Protein AF-A0A6I6CU71-F1 (afdb_monomer_lite)

Structure (mmCIF, N/CA/C/O backbone):
data_AF-A0A6I6CU71-F1
#
_entry.id   AF-A0A6I6CU71-F1
#
loop_
_atom_site.group_PDB
_atom_site.id
_atom_site.type_symbol
_atom_site.label_atom_id
_atom_site.label_alt_id
_atom_site.label_comp_id
_atom_site.label_asym_id
_atom_site.label_entity_id
_atom_site.label_seq_id
_atom_site.pdbx_PDB_ins_code
_atom_site.Cartn_x
_atom_site.Cartn_y
_atom_site.Cartn_z
_atom_site.occupancy
_atom_site.B_iso_or_equiv
_atom_site.auth_seq_id
_atom_site.auth_comp_id
_atom_site.auth_asym_id
_atom_site.auth_atom_id
_atom_site.pdbx_PDB_model_num
ATOM 1 N N . MET A 1 1 ? -62.322 7.419 -28.111 1.00 34.12 1 MET A N 1
ATOM 2 C CA . MET A 1 1 ? -63.151 6.270 -27.688 1.00 34.12 1 MET A CA 1
ATOM 3 C C . MET A 1 1 ? -62.322 4.997 -27.827 1.00 34.12 1 MET A C 1
ATOM 5 O O . MET A 1 1 ? -61.791 4.760 -28.897 1.00 34.12 1 MET A O 1
ATOM 9 N N . ALA A 1 2 ? -62.158 4.311 -26.694 1.00 33.38 2 ALA A N 1
ATOM 10 C CA . ALA A 1 2 ? -61.618 2.983 -26.359 1.00 33.38 2 ALA A CA 1
ATOM 11 C C . ALA A 1 2 ? -60.918 2.042 -27.387 1.00 33.38 2 ALA A C 1
ATOM 13 O O . ALA A 1 2 ? -61.539 1.591 -28.339 1.00 33.38 2 ALA A O 1
ATOM 14 N N . ILE A 1 3 ? -59.658 1.689 -27.047 1.00 35.84 3 ILE A N 1
ATOM 15 C CA . ILE A 1 3 ? -59.054 0.354 -26.743 1.00 35.84 3 ILE A CA 1
ATOM 16 C C . ILE A 1 3 ? -59.285 -0.827 -27.722 1.00 35.84 3 ILE A C 1
ATOM 18 O O . ILE A 1 3 ? -60.422 -1.188 -27.989 1.00 35.84 3 ILE A O 1
ATOM 22 N N . ILE A 1 4 ? -58.199 -1.512 -28.140 1.00 35.25 4 ILE A N 1
ATOM 23 C CA . ILE A 1 4 ? -57.829 -2.911 -27.773 1.00 35.25 4 ILE A CA 1
ATOM 24 C C . ILE A 1 4 ? -56.436 -3.274 -28.341 1.00 35.25 4 ILE A C 1
ATOM 26 O O . ILE A 1 4 ? -56.093 -2.970 -29.478 1.00 35.25 4 ILE A O 1
ATOM 30 N N . ALA A 1 5 ? -55.641 -3.915 -27.482 1.00 34.09 5 ALA A N 1
ATOM 31 C CA . ALA A 1 5 ? -54.267 -4.368 -27.656 1.00 34.09 5 ALA A CA 1
ATOM 32 C C . ALA A 1 5 ? -54.146 -5.764 -28.305 1.00 34.09 5 ALA A C 1
ATOM 34 O O . ALA A 1 5 ? -55.088 -6.552 -28.274 1.00 34.09 5 ALA A O 1
ATOM 35 N N . GLY A 1 6 ? -52.929 -6.105 -28.749 1.00 27.06 6 GLY A N 1
ATOM 36 C CA . GLY A 1 6 ? -52.433 -7.487 -28.758 1.00 27.06 6 GLY A CA 1
ATOM 37 C C . GLY A 1 6 ? -51.959 -8.024 -30.109 1.00 27.06 6 GLY A C 1
ATOM 38 O O . GLY A 1 6 ? -52.772 -8.358 -30.964 1.00 27.06 6 GLY A O 1
ATOM 39 N N . ARG A 1 7 ? -50.640 -8.221 -30.250 1.00 33.38 7 ARG A N 1
ATOM 40 C CA . ARG A 1 7 ? -50.060 -9.347 -31.007 1.00 33.38 7 ARG A CA 1
ATOM 41 C C . ARG A 1 7 ? -48.591 -9.566 -30.630 1.00 33.38 7 ARG A C 1
ATOM 43 O O . ARG A 1 7 ? -47.668 -9.091 -31.278 1.00 33.38 7 ARG A O 1
ATOM 50 N N . LEU A 1 8 ? -48.423 -10.283 -29.519 1.00 28.50 8 LEU A N 1
ATOM 51 C CA . LEU A 1 8 ? -47.295 -11.176 -29.275 1.00 28.50 8 LEU A CA 1
ATOM 52 C C . LEU A 1 8 ? -47.477 -12.425 -30.150 1.00 28.50 8 LEU A C 1
ATOM 54 O O . LEU A 1 8 ? -48.568 -12.996 -30.163 1.00 28.50 8 LEU A O 1
ATOM 58 N N . GLY A 1 9 ? -46.391 -12.882 -30.770 1.00 28.09 9 GLY A N 1
ATOM 59 C CA . GLY A 1 9 ? -46.265 -14.226 -31.330 1.00 28.09 9 GLY A CA 1
ATOM 60 C C . GLY A 1 9 ? -46.171 -14.238 -32.847 1.00 28.09 9 GLY A C 1
ATOM 61 O O . GLY A 1 9 ? -47.198 -14.114 -33.491 1.00 28.09 9 GLY A O 1
ATOM 62 N N . ASP A 1 10 ? -44.947 -14.390 -33.371 1.00 32.09 10 ASP A N 1
ATOM 63 C CA . ASP A 1 10 ? -44.659 -15.058 -34.658 1.00 32.09 10 ASP A CA 1
ATOM 64 C C . ASP A 1 10 ? -43.143 -15.214 -34.922 1.00 32.09 10 ASP A C 1
ATOM 66 O O . ASP A 1 10 ? -42.650 -14.904 -35.996 1.00 32.09 10 ASP A O 1
ATOM 70 N N . TRP A 1 11 ? -42.369 -15.723 -33.952 1.00 28.56 11 TRP A N 1
ATOM 71 C CA . TRP A 1 11 ? -40.976 -16.156 -34.216 1.00 28.56 11 TRP A CA 1
ATOM 72 C C . TRP A 1 11 ? -40.597 -17.497 -33.557 1.00 28.56 11 TRP A C 1
ATOM 74 O O . TRP A 1 11 ? -39.429 -17.834 -33.413 1.00 28.56 11 TRP A O 1
ATOM 84 N N . LEU A 1 12 ? -41.600 -18.296 -33.166 1.00 29.31 12 LEU A N 1
ATOM 85 C CA . LEU A 1 12 ? -41.434 -19.500 -32.336 1.00 29.31 12 LEU A CA 1
ATOM 86 C C . LEU A 1 12 ? -41.867 -20.811 -33.026 1.00 29.31 12 LEU A C 1
ATOM 88 O O . LEU A 1 12 ? -42.347 -21.720 -32.351 1.00 29.31 12 LEU A O 1
ATOM 92 N N . ARG A 1 13 ? -41.747 -20.941 -34.358 1.00 33.53 13 ARG A N 1
ATOM 93 C CA . ARG A 1 13 ? -42.129 -22.184 -35.071 1.00 33.53 13 ARG A CA 1
ATOM 94 C C . ARG A 1 13 ? -41.328 -22.483 -36.338 1.00 33.53 13 ARG A C 1
ATOM 96 O O . ARG A 1 13 ? -41.915 -22.728 -37.384 1.00 33.53 13 ARG A O 1
ATOM 103 N N . GLU A 1 14 ? -40.009 -22.571 -36.244 1.00 32.34 14 GLU A N 1
ATOM 104 C CA . GLU A 1 14 ? -39.258 -23.246 -37.306 1.00 32.34 14 GLU A CA 1
ATOM 105 C C . GLU A 1 14 ? -37.952 -23.833 -36.775 1.00 32.34 14 GLU A C 1
ATOM 107 O O . GLU A 1 14 ? -36.907 -23.211 -36.867 1.00 32.34 14 GLU A O 1
ATOM 112 N N . TRP A 1 15 ? -38.046 -25.009 -36.141 1.00 26.53 15 TRP A N 1
ATOM 113 C CA . TRP A 1 15 ? -37.083 -26.120 -36.254 1.00 26.53 15 TRP A CA 1
ATOM 114 C C . TRP A 1 15 ? -37.388 -27.205 -35.209 1.00 26.53 15 TRP A C 1
ATOM 116 O O . TRP A 1 15 ? -36.757 -27.308 -34.160 1.00 26.53 15 TRP A O 1
ATOM 126 N N . ILE A 1 16 ? -38.380 -28.053 -35.498 1.00 30.12 16 ILE A N 1
ATOM 127 C CA . ILE A 1 16 ? -38.505 -29.367 -34.855 1.00 30.12 16 ILE A CA 1
ATOM 128 C C . ILE A 1 16 ? -38.739 -30.417 -35.941 1.00 30.12 16 ILE A C 1
ATOM 130 O O . ILE A 1 16 ? -39.788 -30.433 -36.580 1.00 30.12 16 ILE A O 1
ATOM 134 N N . GLY A 1 17 ? -37.798 -31.360 -36.042 1.00 26.95 17 GLY A N 1
ATOM 135 C CA . GLY A 1 17 ? -38.135 -32.774 -36.197 1.00 26.95 17 GLY A CA 1
ATOM 136 C C . GLY A 1 17 ? -37.470 -33.516 -37.355 1.00 26.95 17 GLY A C 1
ATOM 137 O O . GLY A 1 17 ? -37.955 -33.451 -38.479 1.00 26.95 17 GLY A O 1
ATOM 138 N N . ARG A 1 18 ? -36.482 -34.370 -37.037 1.00 27.52 18 ARG A N 1
ATOM 139 C CA . ARG A 1 18 ? -36.583 -35.852 -37.102 1.00 27.52 18 ARG A CA 1
ATOM 140 C C . ARG A 1 18 ? -35.301 -36.543 -36.556 1.00 27.52 18 ARG A C 1
ATOM 142 O O . ARG A 1 18 ? -34.295 -35.862 -36.399 1.00 27.52 18 ARG A O 1
ATOM 149 N N . PRO A 1 19 ? -35.361 -37.832 -36.140 1.00 36.56 19 PRO A N 1
ATOM 150 C CA . PRO A 1 19 ? -34.824 -38.269 -34.842 1.00 36.56 19 PRO A CA 1
ATOM 151 C C . PRO A 1 19 ? -33.929 -39.543 -34.856 1.00 36.56 19 PRO A C 1
ATOM 153 O O . PRO A 1 19 ? -33.761 -40.193 -35.879 1.00 36.56 19 PRO A O 1
ATOM 156 N N . VAL A 1 20 ? -33.520 -39.948 -33.637 1.00 28.03 20 VAL A N 1
ATOM 157 C CA . VAL A 1 20 ? -33.181 -41.310 -33.132 1.00 28.03 20 VAL A CA 1
ATOM 158 C C . VAL A 1 20 ? -31.720 -41.793 -33.201 1.00 28.03 20 VAL A C 1
ATOM 160 O O . VAL A 1 20 ? -31.253 -42.223 -34.244 1.00 28.03 20 VAL A O 1
ATOM 163 N N . ALA A 1 21 ? -31.076 -41.895 -32.024 1.00 26.97 21 ALA A N 1
ATOM 164 C CA . ALA A 1 21 ? -30.635 -43.160 -31.386 1.00 26.97 21 ALA A CA 1
ATOM 165 C C . ALA A 1 21 ? -29.854 -42.859 -30.083 1.00 26.97 21 ALA A C 1
ATOM 167 O O . ALA A 1 21 ? -28.706 -42.442 -30.105 1.00 26.97 21 ALA A O 1
ATOM 168 N N . ARG A 1 22 ? -30.527 -42.874 -28.922 1.00 28.67 22 ARG A N 1
ATOM 169 C CA . ARG A 1 22 ? -30.320 -43.842 -27.819 1.00 28.67 22 ARG A CA 1
ATOM 170 C C . ARG A 1 22 ? -28.860 -44.254 -27.576 1.00 28.67 22 ARG A C 1
ATOM 172 O O . ARG A 1 22 ? -28.379 -45.114 -28.296 1.00 28.67 22 ARG A O 1
ATOM 179 N N . HIS A 1 23 ? -28.272 -43.790 -26.469 1.00 28.94 23 HIS A N 1
ATOM 180 C CA . HIS A 1 23 ? -27.621 -44.638 -25.458 1.00 28.94 23 HIS A CA 1
ATOM 181 C C . HIS A 1 23 ? -27.894 -44.041 -24.065 1.00 28.94 23 HIS A C 1
ATOM 183 O O . HIS A 1 23 ? -27.529 -42.913 -23.750 1.00 28.94 23 HIS A O 1
ATOM 189 N N . ALA A 1 24 ? -28.626 -44.817 -23.273 1.00 27.00 24 ALA A N 1
ATOM 190 C CA . ALA A 1 24 ? -28.810 -44.702 -21.830 1.00 27.00 24 ALA A CA 1
ATOM 191 C C . ALA A 1 24 ? -27.563 -45.331 -21.142 1.00 27.00 24 ALA A C 1
ATOM 193 O O . ALA A 1 24 ? -26.820 -46.035 -21.811 1.00 27.00 24 ALA A O 1
ATOM 194 N N . THR A 1 25 ? -27.216 -45.228 -19.859 1.00 28.69 25 THR A N 1
ATOM 195 C CA . THR A 1 25 ? -27.798 -44.682 -18.627 1.00 28.69 25 THR A CA 1
ATOM 196 C C . THR A 1 25 ? -26.668 -44.709 -17.576 1.00 28.69 25 THR A C 1
ATOM 198 O O . THR A 1 25 ? -25.847 -45.615 -17.633 1.00 28.69 25 THR A O 1
ATOM 201 N N . ARG A 1 26 ? -26.751 -43.836 -16.556 1.00 28.66 26 ARG A N 1
ATOM 202 C CA . ARG A 1 26 ? -26.312 -44.027 -15.146 1.00 28.66 26 ARG A CA 1
ATOM 203 C C . ARG A 1 26 ? -24.854 -44.419 -14.858 1.00 28.66 26 ARG A C 1
ATOM 205 O O . ARG A 1 26 ? -24.511 -45.563 -15.091 1.00 28.66 26 ARG A O 1
ATOM 212 N N . VAL A 1 27 ? -24.166 -43.600 -14.045 1.00 30.77 27 VAL A N 1
ATOM 213 C CA . VAL A 1 27 ? -23.713 -43.985 -12.683 1.00 30.77 27 VAL A CA 1
ATOM 214 C C . VAL A 1 27 ? -23.665 -42.746 -11.757 1.00 30.77 27 VAL A C 1
ATOM 216 O O . VAL A 1 27 ? -23.126 -41.715 -12.131 1.00 30.77 27 VAL A O 1
ATOM 219 N N . ALA A 1 28 ? -24.303 -42.899 -10.585 1.00 30.36 28 ALA A N 1
ATOM 220 C CA . ALA A 1 28 ? -24.162 -42.255 -9.260 1.00 30.36 28 ALA A CA 1
ATOM 221 C C . ALA A 1 28 ? -23.588 -40.821 -9.143 1.00 30.36 28 ALA A C 1
ATOM 223 O O . ALA A 1 28 ? -22.449 -40.559 -9.494 1.00 30.36 28 ALA A O 1
ATOM 224 N N . ARG A 1 29 ? -24.325 -39.829 -8.616 1.00 29.73 29 ARG A N 1
ATOM 225 C CA . ARG A 1 29 ? -24.617 -39.610 -7.176 1.00 29.73 29 ARG A CA 1
ATOM 226 C C . ARG A 1 29 ? -23.418 -39.870 -6.251 1.00 29.73 29 ARG A C 1
ATOM 228 O O . ARG A 1 29 ? -23.313 -40.944 -5.674 1.00 29.73 29 ARG A O 1
ATOM 235 N N . LEU A 1 30 ? -22.640 -38.823 -5.995 1.00 30.52 30 LEU A N 1
ATOM 236 C CA . LEU A 1 30 ? -22.069 -38.572 -4.674 1.00 30.52 30 LEU A CA 1
ATOM 237 C C . LEU A 1 30 ? -22.503 -37.172 -4.245 1.00 30.52 30 LEU A C 1
ATOM 239 O O . LEU A 1 30 ? -21.938 -36.159 -4.642 1.00 30.52 30 LEU A O 1
ATOM 243 N N . ALA A 1 31 ? -23.576 -37.148 -3.458 1.00 33.78 31 ALA A N 1
ATOM 244 C CA . ALA A 1 31 ? -23.865 -36.055 -2.555 1.00 33.78 31 ALA A CA 1
ATOM 245 C C . ALA A 1 31 ? -22.815 -36.127 -1.439 1.00 33.78 31 ALA A C 1
ATOM 247 O O . ALA A 1 31 ? -22.987 -36.860 -0.469 1.00 33.78 31 ALA A O 1
ATOM 248 N N . ALA A 1 32 ? -21.701 -35.423 -1.610 1.00 33.50 32 ALA A N 1
ATOM 249 C CA . ALA A 1 32 ? -20.885 -35.023 -0.478 1.00 33.50 32 ALA A CA 1
ATOM 250 C C . ALA A 1 32 ? -21.481 -33.705 0.010 1.00 33.50 32 ALA A C 1
ATOM 252 O O . ALA A 1 32 ? -21.363 -32.674 -0.652 1.00 33.50 32 ALA A O 1
ATOM 253 N N . GLY A 1 33 ? -22.218 -33.782 1.119 1.00 33.19 33 GLY A N 1
ATOM 254 C CA . GLY A 1 33 ? -22.698 -32.613 1.832 1.00 33.19 33 GLY A CA 1
ATOM 255 C C . GLY A 1 33 ? -21.505 -31.739 2.182 1.00 33.19 33 GLY A C 1
ATOM 256 O O . GLY A 1 33 ? -20.701 -32.093 3.042 1.00 33.19 33 GLY A O 1
ATOM 257 N N . GLY A 1 34 ? -21.386 -30.614 1.483 1.00 29.56 34 GLY A N 1
ATOM 258 C CA . GLY A 1 34 ? -20.577 -29.502 1.932 1.00 29.56 34 GLY A CA 1
ATOM 259 C C . GLY A 1 34 ? -21.247 -28.959 3.178 1.00 29.56 34 GLY A C 1
ATOM 260 O O . GLY A 1 34 ? -22.187 -28.172 3.092 1.00 29.56 34 GLY A O 1
ATOM 261 N N . THR A 1 35 ? -20.810 -29.444 4.335 1.00 36.47 35 THR A N 1
ATOM 262 C CA . THR A 1 35 ? -21.031 -28.779 5.608 1.00 36.47 35 THR A CA 1
ATOM 263 C C . THR A 1 35 ? -20.518 -27.355 5.432 1.00 36.47 35 THR A C 1
ATOM 265 O O . THR A 1 35 ? -19.311 -27.120 5.428 1.00 36.47 35 THR A O 1
ATOM 268 N N . LEU A 1 36 ? -21.441 -26.412 5.233 1.00 35.75 36 LEU A N 1
ATOM 269 C CA . LEU A 1 36 ? -21.235 -25.004 5.533 1.00 35.75 36 LEU A CA 1
ATOM 270 C C . LEU A 1 36 ? -20.896 -24.950 7.024 1.00 35.75 36 LEU A C 1
ATOM 272 O O . LEU A 1 36 ? -21.763 -24.806 7.882 1.00 35.75 36 LEU A O 1
ATOM 276 N N . LEU A 1 37 ? -19.615 -25.134 7.333 1.00 34.78 37 LEU A N 1
ATOM 277 C CA . LEU A 1 37 ? -19.013 -24.586 8.530 1.00 34.78 37 LEU A CA 1
ATOM 278 C C . LEU A 1 37 ? -19.114 -23.075 8.351 1.00 34.78 37 LEU A C 1
ATOM 280 O O . LEU A 1 37 ? -18.215 -22.421 7.831 1.00 34.78 37 LEU A O 1
ATOM 284 N N . LEU A 1 38 ? -20.273 -22.543 8.743 1.00 37.78 38 LEU A N 1
ATOM 285 C CA . LEU A 1 38 ? -20.360 -21.224 9.332 1.00 37.78 38 LEU A CA 1
ATOM 286 C C . LEU A 1 38 ? -19.217 -21.167 10.339 1.00 37.78 38 LEU A C 1
ATOM 288 O O . LEU A 1 38 ? -19.307 -21.727 11.432 1.00 37.78 38 LEU A O 1
ATOM 292 N N . ALA A 1 39 ? -18.129 -20.512 9.951 1.00 37.44 39 ALA A N 1
ATOM 293 C CA . ALA A 1 39 ? -17.235 -19.875 10.889 1.00 37.44 39 ALA A CA 1
ATOM 294 C C . ALA A 1 39 ? -18.050 -18.764 11.563 1.00 37.44 39 ALA A C 1
ATOM 296 O O . ALA A 1 39 ? -17.864 -17.578 11.315 1.00 37.44 39 ALA A O 1
ATOM 297 N N . ALA A 1 40 ? -19.009 -19.167 12.399 1.00 36.59 40 ALA A N 1
ATOM 298 C CA . ALA A 1 40 ? -19.384 -18.391 13.549 1.00 36.59 40 ALA A CA 1
ATOM 299 C C . ALA A 1 40 ? -18.100 -18.343 14.373 1.00 36.59 40 ALA A C 1
ATOM 301 O O . ALA A 1 40 ? -17.794 -19.258 15.139 1.00 36.59 40 ALA A O 1
ATOM 302 N N . GLY A 1 41 ? -17.288 -17.313 14.117 1.00 34.16 41 GLY A N 1
ATOM 303 C CA . GLY A 1 41 ? -16.332 -16.861 15.104 1.00 34.16 41 GLY A CA 1
ATOM 304 C C . GLY A 1 41 ? -17.111 -16.805 16.405 1.00 34.16 41 GLY A C 1
ATOM 305 O O . GLY A 1 41 ? -18.173 -16.185 16.458 1.00 34.16 41 GLY A O 1
ATOM 306 N N . LEU A 1 42 ? -16.662 -17.571 17.394 1.00 34.41 42 LEU A N 1
ATOM 307 C CA . LEU A 1 42 ? -17.176 -17.476 18.745 1.00 34.41 42 LEU A CA 1
ATOM 308 C C . LEU A 1 42 ? -16.992 -16.015 19.146 1.00 34.41 42 LEU A C 1
ATOM 310 O O . LEU A 1 42 ? -15.893 -15.589 19.496 1.00 34.41 42 LEU A O 1
ATOM 314 N N . VAL A 1 43 ? -18.063 -15.238 19.000 1.00 41.12 43 VAL A N 1
ATOM 315 C CA . VAL A 1 43 ? -18.207 -13.941 19.631 1.00 41.12 43 VAL A CA 1
ATOM 316 C C . VAL A 1 43 ? -18.137 -14.285 21.106 1.00 41.12 43 VAL A C 1
ATOM 318 O O . VAL A 1 43 ? -19.082 -14.837 21.669 1.00 41.12 43 VAL A O 1
ATOM 321 N N . ASN A 1 44 ? -16.971 -14.079 21.716 1.00 42.03 44 ASN A N 1
ATOM 322 C CA . ASN A 1 44 ? -16.907 -13.987 23.161 1.00 42.03 44 ASN A CA 1
ATOM 323 C C . ASN A 1 44 ? -17.861 -12.850 23.502 1.00 42.03 44 ASN A C 1
ATOM 325 O O . ASN A 1 44 ? -17.534 -11.696 23.236 1.00 42.03 44 ASN A O 1
ATOM 329 N N . ALA A 1 45 ? -19.050 -13.184 24.003 1.00 46.53 45 ALA A N 1
ATOM 330 C CA . ALA A 1 45 ? -19.924 -12.205 24.612 1.00 46.53 45 ALA A CA 1
ATOM 331 C C . ALA A 1 45 ? -19.081 -11.510 25.680 1.00 46.53 45 ALA A C 1
ATOM 333 O O . ALA A 1 45 ? -18.641 -12.139 26.647 1.00 46.53 45 ALA A O 1
ATOM 334 N N . THR A 1 46 ? -18.733 -10.252 25.429 1.00 58.88 46 THR A N 1
ATOM 335 C CA . THR A 1 46 ? -18.019 -9.433 26.391 1.00 58.88 46 THR A CA 1
ATOM 336 C C . THR A 1 46 ? -18.957 -9.305 27.585 1.00 58.88 46 THR A C 1
ATOM 338 O O . THR A 1 46 ? -20.004 -8.673 27.476 1.00 58.88 46 THR A O 1
ATOM 341 N N . ASN A 1 47 ? -18.647 -9.975 28.698 1.00 77.94 47 ASN A N 1
ATOM 342 C CA . ASN A 1 47 ? -19.385 -9.774 29.941 1.00 77.94 47 ASN A CA 1
ATOM 343 C C . ASN A 1 47 ? -19.011 -8.383 30.451 1.00 77.94 47 ASN A C 1
ATOM 345 O O . ASN A 1 47 ? -17.987 -8.238 31.111 1.00 77.94 47 ASN A O 1
ATOM 349 N N . LEU A 1 48 ? -19.791 -7.383 30.047 1.00 87.38 48 LEU A N 1
ATOM 350 C CA . LEU A 1 48 ? -19.641 -6.007 30.493 1.00 87.38 48 LEU A CA 1
ATOM 351 C C . LEU A 1 48 ? -20.324 -5.831 31.850 1.00 87.38 48 LEU A C 1
ATOM 353 O O . LEU A 1 48 ? -21.392 -6.399 32.082 1.00 87.38 48 LEU A O 1
ATOM 357 N N . GLU A 1 49 ? -19.738 -5.019 32.725 1.00 91.81 49 GLU A N 1
ATOM 358 C CA . GLU A 1 49 ? -20.328 -4.651 34.017 1.00 91.81 49 GLU A CA 1
ATOM 359 C C . GLU A 1 49 ? -20.604 -3.144 34.105 1.00 91.81 49 GLU A C 1
ATOM 361 O O . GLU A 1 49 ? -19.880 -2.328 33.538 1.00 91.81 49 GLU A O 1
ATOM 366 N N . VAL A 1 50 ? -21.642 -2.746 34.849 1.00 94.19 50 VAL A N 1
ATOM 367 C CA . VAL A 1 50 ? -21.903 -1.323 35.128 1.00 94.19 50 VAL A CA 1
ATOM 368 C C . VAL A 1 50 ? -20.721 -0.720 35.891 1.00 94.19 50 VAL A C 1
ATOM 370 O O . VAL A 1 50 ? -20.248 -1.278 36.878 1.00 94.19 50 VAL A O 1
ATOM 373 N N . GLY A 1 51 ? -20.244 0.435 35.430 1.00 93.06 51 GLY A N 1
ATOM 374 C CA . GLY A 1 51 ? -19.035 1.093 35.919 1.00 93.06 51 GLY A CA 1
ATOM 375 C C . GLY A 1 51 ? -17.735 0.580 35.292 1.00 93.06 51 GLY A C 1
ATOM 376 O O . GLY A 1 51 ? -16.674 1.137 35.579 1.00 93.06 51 GLY A O 1
ATOM 377 N N . GLU A 1 52 ? -17.776 -0.439 34.427 1.00 94.00 52 GLU A N 1
ATOM 378 C CA . GLU A 1 52 ? -16.587 -0.920 33.727 1.00 94.00 52 GLU A CA 1
ATOM 379 C C . GLU A 1 52 ? -16.074 0.127 32.732 1.00 94.00 52 GLU A C 1
ATOM 381 O O . GLU A 1 52 ? -16.840 0.721 31.971 1.00 94.00 52 GLU A O 1
ATOM 386 N N . LYS A 1 53 ? -14.749 0.328 32.714 1.00 94.62 53 LYS A N 1
ATOM 387 C CA . LYS A 1 53 ? -14.080 1.122 31.681 1.00 94.62 53 LYS A CA 1
ATOM 388 C C . LYS A 1 53 ? -14.027 0.327 30.378 1.00 94.62 53 LYS A C 1
ATOM 390 O O . LYS A 1 53 ? -13.436 -0.755 30.325 1.00 94.62 53 LYS A O 1
ATOM 395 N N . VAL A 1 54 ? -14.551 0.911 29.311 1.00 95.06 54 VAL A N 1
ATOM 396 C CA . VAL A 1 54 ? -14.665 0.265 28.003 1.00 95.06 54 VAL A CA 1
ATOM 397 C C . VAL A 1 54 ? -13.959 1.048 26.905 1.00 95.06 54 VAL A C 1
ATOM 399 O O . VAL A 1 54 ? -13.590 2.211 27.069 1.00 95.06 54 VAL A O 1
ATOM 402 N N . PHE A 1 55 ? -13.747 0.372 25.781 1.00 93.44 55 PHE A N 1
ATOM 403 C CA . PHE A 1 55 ? -13.157 0.917 24.570 1.00 93.44 55 PHE A CA 1
ATOM 404 C C . PHE A 1 55 ? -14.134 0.729 23.413 1.00 93.44 55 PHE A C 1
ATOM 406 O O . PHE A 1 55 ? -14.568 -0.390 23.132 1.00 93.44 55 PHE A O 1
ATOM 413 N N . VAL A 1 56 ? -14.449 1.824 22.732 1.00 92.12 56 VAL A N 1
ATOM 414 C CA . VAL A 1 56 ? -15.294 1.839 21.540 1.00 92.12 56 VAL A CA 1
ATOM 415 C C . VAL A 1 56 ? -14.376 1.998 20.324 1.00 92.12 56 VAL A C 1
ATOM 417 O O . VAL A 1 56 ? -13.845 3.091 20.100 1.00 92.12 56 VAL A O 1
ATOM 420 N N . PRO A 1 57 ? -14.126 0.924 19.555 1.00 89.94 57 PRO A N 1
ATOM 421 C CA . PRO A 1 57 ? -13.280 0.993 18.374 1.00 89.94 57 PRO A CA 1
ATOM 422 C C . PRO A 1 57 ? -13.960 1.806 17.269 1.00 89.94 57 PRO A C 1
ATOM 424 O O . PRO A 1 57 ? -15.098 1.535 16.900 1.00 89.94 57 PRO A O 1
ATOM 427 N N . MET A 1 58 ? -13.237 2.761 16.684 1.00 88.50 58 MET A N 1
ATOM 428 C CA . MET A 1 58 ? -13.657 3.482 15.476 1.00 88.50 58 MET A CA 1
ATOM 429 C C . MET A 1 58 ? -12.709 3.131 14.321 1.00 88.50 58 MET A C 1
ATOM 431 O O . MET A 1 58 ? -12.130 4.013 13.677 1.00 88.50 58 MET A O 1
ATOM 435 N N . PHE A 1 59 ? -12.503 1.826 14.128 1.00 87.62 59 PHE A N 1
ATOM 436 C CA . PHE A 1 59 ? -11.531 1.264 13.193 1.00 87.62 59 PHE A CA 1
ATOM 437 C C . PHE A 1 59 ? -11.994 1.337 11.737 1.00 87.62 59 PHE A C 1
ATOM 439 O O . PHE A 1 59 ? -13.178 1.199 11.447 1.00 87.62 59 PHE A O 1
ATOM 446 N N . GLU A 1 60 ? -11.034 1.484 10.829 1.00 85.62 60 GLU A N 1
ATOM 447 C CA . GLU A 1 60 ? -11.242 1.561 9.381 1.00 85.62 60 GLU A CA 1
ATOM 448 C C . GLU A 1 60 ? -10.522 0.433 8.633 1.00 85.62 60 GLU A C 1
ATOM 450 O O . GLU A 1 60 ? -9.645 -0.242 9.182 1.00 85.62 60 GLU A O 1
ATOM 455 N N . PRO A 1 61 ? -10.821 0.226 7.341 1.00 85.00 61 PRO A N 1
ATOM 456 C CA . PRO A 1 61 ? -10.000 -0.632 6.492 1.00 85.00 61 PRO A CA 1
ATOM 457 C C . PRO A 1 61 ? -8.525 -0.192 6.431 1.00 85.00 61 PRO A C 1
ATOM 459 O O . PRO A 1 61 ? -7.642 -1.052 6.395 1.00 85.00 61 PRO A O 1
ATOM 462 N N . ASN A 1 62 ? -8.245 1.122 6.454 1.00 86.88 62 ASN A N 1
ATOM 463 C CA . ASN A 1 62 ? -6.891 1.658 6.616 1.00 86.88 62 ASN A CA 1
ATOM 464 C C . ASN A 1 62 ? -6.636 2.046 8.086 1.00 86.88 62 ASN A C 1
ATOM 466 O O . ASN A 1 62 ? -7.232 3.016 8.554 1.00 86.88 62 ASN A O 1
ATOM 470 N N . PRO A 1 63 ? -5.712 1.375 8.798 1.00 88.31 63 PRO A N 1
ATOM 471 C CA . PRO A 1 63 ? -5.430 1.671 10.197 1.00 88.31 63 PRO A CA 1
ATOM 472 C C . PRO A 1 63 ? -4.839 3.068 10.455 1.00 88.31 63 PRO A C 1
ATOM 474 O O . PRO A 1 63 ? -4.876 3.518 11.591 1.00 88.31 63 PRO A O 1
ATOM 477 N N . GLU A 1 64 ? -4.340 3.799 9.446 1.00 84.56 64 GLU A N 1
ATOM 478 C CA . GLU A 1 64 ? -3.983 5.225 9.624 1.00 84.56 64 GLU A CA 1
ATOM 479 C C . GLU A 1 64 ? -5.199 6.091 10.016 1.00 84.56 64 GLU A C 1
ATOM 481 O O . GLU A 1 64 ? -5.051 7.145 10.639 1.00 84.56 64 GLU A O 1
ATOM 486 N N . LEU A 1 65 ? -6.400 5.660 9.627 1.00 85.50 65 LEU A N 1
ATOM 487 C CA . LEU A 1 65 ? -7.655 6.380 9.836 1.00 85.50 65 LEU A CA 1
ATOM 488 C C . LEU A 1 65 ? -8.420 5.874 11.068 1.00 85.50 65 LEU A C 1
ATOM 490 O O . LEU A 1 65 ? -9.567 6.276 11.304 1.00 85.50 65 LEU A O 1
ATOM 494 N N . ASP A 1 66 ? -7.809 4.981 11.848 1.00 87.06 66 ASP A N 1
ATOM 495 C CA . ASP A 1 66 ? -8.400 4.482 13.079 1.00 87.06 66 ASP A CA 1
ATOM 496 C C . ASP A 1 66 ? -8.563 5.614 14.087 1.00 87.06 66 ASP A C 1
ATOM 498 O O . ASP A 1 66 ? -7.678 6.442 14.285 1.00 87.06 66 ASP A O 1
ATOM 502 N N . GLY A 1 67 ? -9.713 5.625 14.746 1.00 88.19 67 GLY A N 1
ATOM 503 C CA . GLY A 1 67 ? -9.919 6.376 15.973 1.00 88.19 67 GLY A CA 1
ATOM 504 C C . GLY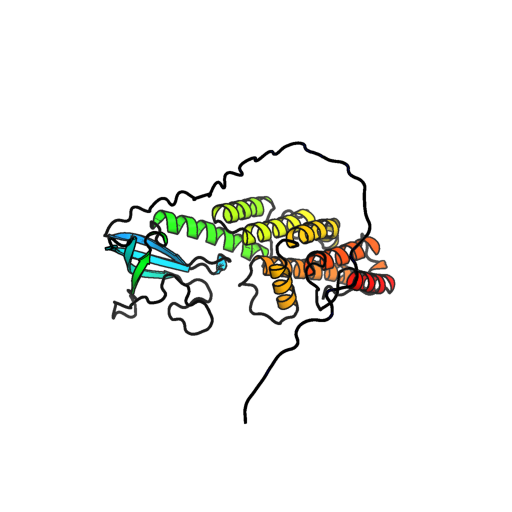 A 1 67 ? -10.421 5.454 17.069 1.00 88.19 67 GLY A C 1
ATOM 505 O O . GLY A 1 67 ? -10.643 4.252 16.859 1.00 88.19 67 GLY A O 1
ATOM 506 N N . TYR A 1 68 ? -10.669 6.032 18.232 1.00 89.62 68 TYR A N 1
ATOM 507 C CA . TYR A 1 68 ? -11.313 5.328 19.323 1.00 89.62 68 TYR A CA 1
ATOM 508 C C . TYR A 1 68 ? -12.009 6.284 20.281 1.00 89.62 68 TYR A C 1
ATOM 510 O O . TYR A 1 68 ? -11.733 7.481 20.316 1.00 89.62 68 TYR A O 1
ATOM 518 N N . ALA A 1 69 ? -12.885 5.724 21.106 1.00 90.19 69 ALA A N 1
ATOM 519 C CA . ALA A 1 69 ? -13.401 6.405 22.276 1.00 90.19 69 ALA A CA 1
ATOM 520 C C . ALA A 1 69 ? -13.303 5.528 23.515 1.00 90.19 69 ALA A C 1
ATOM 522 O O . ALA A 1 69 ? -13.281 4.295 23.446 1.00 90.19 69 ALA A O 1
ATOM 523 N N . VAL A 1 70 ? -13.232 6.187 24.661 1.00 91.75 70 VAL A N 1
ATOM 524 C CA . VAL A 1 70 ? -13.139 5.559 25.969 1.00 91.75 70 VAL A CA 1
ATOM 525 C C . VAL A 1 70 ? -14.220 6.148 26.857 1.00 91.75 70 VAL A C 1
ATOM 527 O O . VAL A 1 70 ? -14.513 7.343 26.825 1.00 91.75 70 VAL A O 1
ATOM 530 N N . GLY A 1 71 ? -14.829 5.276 27.645 1.00 91.75 71 GLY A N 1
ATOM 531 C CA . GLY A 1 71 ? -15.894 5.656 28.551 1.00 91.75 71 GLY A CA 1
ATOM 532 C C . GLY A 1 71 ? -16.152 4.588 29.594 1.00 91.75 71 GLY A C 1
ATOM 533 O O . GLY A 1 71 ? -15.381 3.635 29.741 1.00 91.75 71 GLY A O 1
ATOM 534 N N . PHE A 1 72 ? -17.258 4.755 30.303 1.00 94.94 72 PHE A N 1
ATOM 535 C CA . PHE A 1 72 ? -17.722 3.833 31.327 1.00 94.94 72 PHE A CA 1
ATOM 536 C C . PHE A 1 72 ? -19.131 3.349 31.007 1.00 94.94 72 PHE A C 1
ATOM 538 O O . PHE A 1 72 ? -19.955 4.121 30.514 1.00 94.94 72 PHE A O 1
ATOM 545 N N . VAL A 1 73 ? -19.404 2.080 31.307 1.00 94.88 73 VAL A N 1
ATOM 546 C CA . VAL A 1 73 ? -20.757 1.522 31.234 1.00 94.88 73 VAL A CA 1
ATOM 547 C C . VAL A 1 73 ? -21.627 2.190 32.289 1.00 94.88 73 VAL A C 1
ATOM 549 O O . VAL A 1 73 ? -21.330 2.116 33.480 1.00 94.88 73 VAL A O 1
ATOM 552 N N . GLU A 1 74 ? -22.708 2.822 31.859 1.00 93.75 74 GLU A N 1
ATOM 553 C CA . GLU A 1 74 ? -23.698 3.423 32.749 1.00 93.75 74 GLU A CA 1
ATOM 554 C C . GLU A 1 74 ? -24.871 2.472 32.989 1.00 93.75 74 GLU A C 1
ATOM 556 O O . GLU A 1 74 ? -25.284 2.266 34.128 1.00 93.75 74 GLU A O 1
ATOM 561 N N . GLU A 1 75 ? -25.361 1.838 31.924 1.00 93.62 75 GLU A N 1
ATOM 562 C CA . GLU A 1 75 ? -26.522 0.952 31.976 1.00 93.62 75 GLU A CA 1
ATOM 563 C C . GLU A 1 75 ? -26.392 -0.182 30.955 1.00 93.62 75 GLU A C 1
ATOM 565 O O . GLU A 1 75 ? -25.970 0.036 29.818 1.00 93.62 75 GLU A O 1
ATOM 570 N N . LEU A 1 76 ? -26.778 -1.394 31.361 1.00 91.81 76 LEU A N 1
ATOM 571 C CA . LEU A 1 76 ? -26.918 -2.562 30.492 1.00 91.81 76 LEU A CA 1
ATOM 572 C C . LEU A 1 76 ? -28.406 -2.814 30.259 1.00 91.81 76 LEU A C 1
ATOM 574 O O . LEU A 1 76 ? -29.168 -2.902 31.220 1.00 91.81 76 LEU A O 1
ATOM 578 N N . HIS A 1 77 ? -28.808 -2.953 28.999 1.00 91.31 77 HIS A N 1
ATOM 579 C CA . HIS A 1 77 ? -30.207 -3.136 28.619 1.00 91.31 77 HIS A CA 1
ATOM 580 C C . HIS A 1 77 ? -30.501 -4.595 28.270 1.00 91.31 77 HIS A C 1
ATOM 582 O O . HIS A 1 77 ? -29.681 -5.281 27.656 1.00 91.31 77 HIS A O 1
ATOM 588 N N . ASP A 1 78 ? -31.720 -5.048 28.573 1.00 88.88 78 ASP A N 1
ATOM 589 C CA . ASP A 1 78 ? -32.190 -6.407 28.255 1.00 88.88 78 ASP A CA 1
ATOM 590 C C . ASP A 1 78 ? -32.242 -6.695 26.739 1.00 88.88 78 ASP A C 1
ATOM 592 O O . ASP A 1 78 ? -32.293 -7.852 26.321 1.00 88.88 78 ASP A O 1
ATOM 596 N N . ASP A 1 79 ? -32.219 -5.653 25.900 1.00 89.25 79 ASP A N 1
ATOM 597 C CA . ASP A 1 79 ? -32.204 -5.760 24.436 1.00 89.25 79 ASP A CA 1
ATOM 598 C C . ASP A 1 79 ? -30.798 -5.927 23.829 1.00 89.25 79 ASP A C 1
ATOM 600 O O . ASP A 1 79 ? -30.651 -5.931 22.606 1.00 89.25 79 ASP A O 1
ATOM 604 N N . GLY A 1 80 ? -29.765 -6.096 24.665 1.00 86.62 80 GLY A N 1
ATOM 605 C CA . GLY A 1 80 ? -28.385 -6.332 24.229 1.00 86.62 80 GLY A CA 1
ATOM 606 C C . GLY A 1 80 ? -27.606 -5.061 23.881 1.00 86.62 80 GLY A C 1
ATOM 607 O O . GLY A 1 80 ? -26.517 -5.138 23.305 1.00 86.62 80 GLY A O 1
ATOM 608 N N . THR A 1 81 ? -28.143 -3.891 24.225 1.00 91.25 81 THR A N 1
ATOM 609 C CA . THR A 1 81 ? -27.441 -2.609 24.109 1.00 91.25 81 THR A CA 1
ATOM 610 C C . THR A 1 81 ? -26.875 -2.145 25.453 1.00 91.25 81 THR A C 1
ATOM 612 O O . THR A 1 81 ? -27.257 -2.621 26.521 1.00 91.25 81 THR A O 1
ATOM 615 N N . VAL A 1 82 ? -25.943 -1.199 25.399 1.00 92.25 82 VAL A N 1
ATOM 616 C CA . VAL A 1 82 ? -25.267 -0.599 26.544 1.00 92.25 82 VAL A CA 1
ATOM 617 C C . VAL A 1 82 ? -25.269 0.921 26.401 1.00 92.25 82 VAL A C 1
ATOM 619 O O . VAL A 1 82 ? -24.945 1.447 25.334 1.00 92.25 82 VAL A O 1
ATOM 622 N N . THR A 1 83 ? -25.645 1.630 27.465 1.00 92.56 83 THR A N 1
ATOM 623 C CA . THR A 1 83 ? -25.453 3.083 27.566 1.00 92.56 83 THR A CA 1
ATOM 624 C C . THR A 1 83 ? -24.061 3.349 28.115 1.00 92.56 83 THR A C 1
ATOM 626 O O . THR A 1 83 ? -23.680 2.814 29.159 1.00 92.56 83 THR A O 1
ATOM 629 N N . LEU A 1 84 ? -23.298 4.173 27.405 1.00 90.81 84 LEU A N 1
ATOM 630 C CA . LEU A 1 84 ? -21.948 4.571 27.766 1.00 90.81 84 LEU A CA 1
ATOM 631 C C . LEU A 1 84 ? -21.893 6.063 28.054 1.00 90.81 84 LEU A C 1
ATOM 633 O O . LEU A 1 84 ? -22.407 6.865 27.273 1.00 90.81 84 LEU A O 1
ATOM 637 N N . ARG A 1 85 ? -21.144 6.417 29.097 1.00 91.56 85 ARG A N 1
ATOM 638 C CA . ARG A 1 85 ? -20.657 7.778 29.304 1.00 91.56 85 ARG A CA 1
ATOM 639 C C . ARG A 1 85 ? -19.216 7.876 28.818 1.00 91.56 85 ARG A C 1
ATOM 641 O O . ARG A 1 85 ? -18.311 7.304 29.427 1.00 91.56 85 ARG A O 1
ATOM 648 N N . ILE A 1 86 ? -19.025 8.567 27.704 1.00 88.19 86 ILE A N 1
ATOM 649 C CA . ILE A 1 86 ? -17.755 8.748 27.000 1.00 88.19 86 ILE A CA 1
ATOM 650 C C . ILE A 1 86 ? -17.121 10.051 27.463 1.00 88.19 86 ILE A C 1
ATOM 652 O O . ILE A 1 86 ? -17.785 11.083 27.490 1.00 88.19 86 ILE A O 1
ATOM 656 N N . ASN A 1 87 ? -15.839 10.000 27.803 1.00 85.88 87 ASN A N 1
ATOM 657 C CA . ASN A 1 87 ? -15.087 11.144 28.320 1.00 85.88 87 ASN A CA 1
ATOM 658 C C . ASN A 1 87 ? -13.738 11.361 27.614 1.00 85.88 87 ASN A C 1
ATOM 660 O O . ASN A 1 87 ? -13.041 12.327 27.905 1.00 85.88 87 ASN A O 1
ATOM 664 N N . GLU A 1 88 ? -13.355 10.469 26.702 1.00 85.25 88 GLU A N 1
ATOM 665 C CA . GLU A 1 88 ? -12.176 10.617 25.849 1.00 85.25 88 GLU A CA 1
ATOM 666 C C . GLU A 1 88 ? -12.522 10.113 24.450 1.00 85.25 88 GLU A C 1
ATOM 668 O O . GLU A 1 88 ? -13.077 9.021 24.286 1.00 85.25 88 GLU A O 1
ATOM 673 N N . VAL A 1 89 ? -12.185 10.911 23.439 1.00 84.44 89 VAL A N 1
ATOM 674 C CA . VAL A 1 89 ? -12.337 10.541 22.034 1.00 84.44 89 VAL A CA 1
ATOM 675 C C . VAL A 1 89 ? -11.093 10.965 21.277 1.00 84.44 89 VAL A C 1
ATOM 677 O O . VAL A 1 89 ? -10.767 12.147 21.229 1.00 84.44 89 VAL A O 1
ATOM 680 N N . GLU A 1 90 ? -10.447 9.994 20.646 1.00 82.56 90 GLU A N 1
ATOM 681 C CA . GLU A 1 90 ? -9.361 10.214 19.704 1.00 82.56 90 GLU A CA 1
ATOM 682 C C . GLU A 1 90 ? -9.912 10.002 18.294 1.00 82.56 90 GLU A C 1
ATOM 684 O O . GLU A 1 90 ? -10.228 8.884 17.867 1.00 82.56 90 GLU A O 1
ATOM 689 N N . THR A 1 91 ? -10.078 11.094 17.555 1.00 76.44 91 THR A N 1
ATOM 690 C CA . THR A 1 91 ? -10.529 11.018 16.167 1.00 76.44 91 THR A CA 1
ATOM 691 C C . THR A 1 91 ? -9.365 10.624 15.266 1.00 76.44 91 THR A C 1
ATOM 693 O O . THR A 1 91 ? -8.352 11.321 15.228 1.00 76.44 91 THR A O 1
ATOM 696 N N . GLY A 1 92 ? -9.536 9.554 14.486 1.00 68.75 92 GLY A N 1
ATOM 697 C CA . GLY A 1 92 ? -8.594 9.203 13.422 1.00 68.75 92 GLY A CA 1
ATOM 698 C C . GLY A 1 92 ? -8.398 10.358 12.438 1.00 68.75 92 GLY A C 1
ATOM 699 O O . GLY A 1 92 ? -9.258 11.236 12.311 1.00 68.75 92 GLY A O 1
ATOM 700 N N . LYS A 1 93 ? -7.262 10.389 11.733 1.00 68.12 93 LYS A N 1
ATOM 701 C CA . LYS A 1 93 ? -6.937 11.501 10.823 1.00 68.12 93 LYS A CA 1
ATOM 702 C C . LYS A 1 93 ? -8.073 11.743 9.823 1.00 68.12 93 LYS A C 1
ATOM 704 O O . LYS A 1 93 ? -8.509 10.824 9.141 1.00 68.12 93 LYS A O 1
ATOM 709 N N . GLY A 1 94 ? -8.528 12.993 9.719 1.00 56.91 94 GLY A N 1
ATOM 710 C CA . GLY A 1 94 ? -9.609 13.381 8.804 1.00 56.91 94 GLY A CA 1
ATOM 711 C C . GLY A 1 94 ? -11.026 13.085 9.308 1.00 56.91 94 GLY A C 1
ATOM 712 O O . GLY A 1 94 ? -11.978 13.384 8.594 1.00 56.91 94 GLY A O 1
ATOM 713 N N . LYS A 1 95 ? -11.189 12.555 10.527 1.00 55.78 95 LYS A N 1
ATOM 714 C CA . LYS A 1 95 ? -12.499 12.362 11.157 1.00 55.78 95 LYS A CA 1
ATOM 715 C C . LYS A 1 95 ? -12.823 13.513 12.099 1.00 55.78 95 LYS A C 1
ATOM 717 O O . LYS A 1 95 ? -11.977 13.955 12.869 1.00 55.78 95 LYS A O 1
ATOM 722 N N . THR A 1 96 ? -14.073 13.958 12.074 1.00 53.19 96 THR A N 1
ATOM 723 C CA . THR A 1 96 ? -14.626 14.882 13.067 1.00 53.19 96 THR A CA 1
ATOM 724 C C . THR A 1 96 ? -15.787 14.217 13.794 1.00 53.19 96 THR A C 1
ATOM 726 O O . THR A 1 96 ? -16.548 13.442 13.219 1.00 53.19 96 THR A O 1
ATOM 729 N N . LEU A 1 97 ? -15.916 14.524 15.084 1.00 49.34 97 LEU A N 1
ATOM 730 C CA . LEU A 1 97 ? -17.001 14.042 15.947 1.00 49.34 97 LEU A CA 1
ATOM 731 C C . LEU A 1 97 ? -18.363 14.614 15.503 1.00 49.34 97 LEU A C 1
ATOM 733 O O . LEU A 1 97 ? -19.396 13.958 15.593 1.00 49.34 97 LEU A O 1
ATOM 737 N N . SER A 1 98 ? -18.340 15.831 14.955 1.00 43.53 98 SER A N 1
ATOM 738 C CA . SER A 1 98 ? -19.450 16.524 14.308 1.00 43.53 98 SER A CA 1
ATOM 739 C C . SER A 1 98 ? -19.366 16.325 12.792 1.00 43.53 98 SER A C 1
ATOM 741 O O . SER A 1 98 ? -18.441 16.816 12.149 1.00 43.53 98 SER A O 1
ATOM 743 N N . GLY A 1 99 ? -20.312 15.587 12.208 1.00 42.31 99 GLY A N 1
ATOM 744 C CA . GLY A 1 99 ? -20.353 15.199 10.789 1.00 42.31 99 GLY A CA 1
ATOM 745 C C . GLY A 1 99 ? -20.531 16.335 9.769 1.00 42.31 99 GLY A C 1
ATOM 746 O O . GLY A 1 99 ? -21.408 16.264 8.912 1.00 42.31 99 GLY A O 1
ATOM 747 N N . THR A 1 100 ? -19.705 17.375 9.805 1.00 34.47 100 THR A N 1
ATOM 748 C CA . THR A 1 100 ? -19.698 18.468 8.830 1.00 34.47 100 THR A CA 1
ATOM 749 C C . THR A 1 100 ? -18.361 18.509 8.102 1.00 34.47 100 THR A C 1
ATOM 751 O O . THR A 1 100 ? -17.509 19.330 8.428 1.00 34.47 100 THR A O 1
ATOM 754 N N . CYS A 1 101 ? -18.185 17.568 7.163 1.00 31.48 101 CYS A N 1
ATOM 755 C CA . CYS A 1 101 ? -17.655 17.747 5.797 1.00 31.48 101 CYS A CA 1
ATOM 756 C C . CYS A 1 101 ? -17.080 16.422 5.228 1.00 31.48 101 CYS A C 1
ATOM 758 O O . CYS A 1 101 ? -15.878 16.200 5.274 1.00 31.48 101 CYS A O 1
ATOM 760 N N . HIS A 1 102 ? -17.964 15.623 4.597 1.00 26.03 102 HIS A N 1
ATOM 761 C CA . HIS A 1 102 ? -17.704 14.465 3.699 1.00 26.03 102 HIS A CA 1
ATOM 762 C C . HIS A 1 102 ? -17.308 13.111 4.354 1.00 26.03 102 HIS A C 1
ATOM 764 O O . HIS A 1 102 ? -16.900 13.083 5.506 1.00 26.03 102 HIS A O 1
ATOM 770 N N . PRO A 1 103 ? -17.666 11.964 3.729 1.00 33.09 103 PRO A N 1
ATOM 771 C CA . PRO A 1 103 ? -18.711 11.078 4.242 1.00 33.09 103 PRO A CA 1
ATOM 772 C C . PRO A 1 103 ? -18.186 9.940 5.128 1.00 33.09 103 PRO A C 1
ATOM 774 O O . PRO A 1 103 ? -17.627 8.972 4.635 1.00 33.09 103 PRO A O 1
ATOM 777 N N . SER A 1 104 ? -18.536 9.963 6.411 1.00 38.44 104 SER A N 1
ATOM 778 C CA . SER A 1 104 ? -18.983 8.753 7.111 1.00 38.44 104 SER A CA 1
ATOM 779 C C . SER A 1 104 ? -19.757 9.136 8.373 1.00 38.44 104 SER A C 1
ATOM 781 O O . SER A 1 104 ? -19.227 9.249 9.471 1.00 38.44 104 SER A O 1
ATOM 783 N N . GLY A 1 105 ? -21.082 9.246 8.246 1.00 44.16 105 GLY A N 1
ATOM 784 C CA . GLY A 1 105 ? -21.999 9.177 9.396 1.00 44.16 105 GLY A CA 1
ATOM 785 C C . GLY A 1 105 ? -22.071 7.775 10.029 1.00 44.16 105 GLY A C 1
ATOM 786 O O . GLY A 1 105 ? -23.071 7.450 10.662 1.00 44.16 105 GLY A O 1
ATOM 787 N N . GLY A 1 106 ? -21.056 6.935 9.794 1.00 52.19 106 GLY A N 1
ATOM 788 C CA . GLY A 1 106 ? -21.000 5.512 10.124 1.00 52.19 106 GLY A CA 1
ATOM 789 C C . GLY A 1 106 ? -20.060 5.181 11.279 1.00 52.19 106 GLY A C 1
ATOM 790 O O . GLY A 1 106 ? -19.716 4.017 11.457 1.00 52.19 106 GLY A O 1
ATOM 791 N N . THR A 1 107 ? -19.615 6.176 12.052 1.00 63.41 107 THR A N 1
ATOM 792 C CA . THR A 1 107 ? -18.885 5.884 13.287 1.00 63.41 107 THR A CA 1
ATOM 793 C C . THR A 1 107 ? -19.865 5.389 14.355 1.00 63.41 107 THR A C 1
ATOM 795 O O . THR A 1 107 ? -21.018 5.834 14.376 1.00 63.41 107 THR A O 1
ATOM 798 N N . PRO A 1 108 ? -19.430 4.520 15.286 1.00 60.97 108 PRO A N 1
ATOM 799 C CA . PRO A 1 108 ? -20.269 4.098 16.407 1.00 60.97 108 PRO A CA 1
ATOM 800 C C . PRO A 1 108 ? -20.833 5.277 17.214 1.00 60.97 108 PRO A C 1
ATOM 802 O O . PRO A 1 108 ? -21.910 5.183 17.784 1.00 60.97 108 PRO A O 1
ATOM 805 N N . LEU A 1 109 ? -20.154 6.427 17.219 1.00 65.88 109 LEU A N 1
ATOM 806 C CA . LEU A 1 109 ? -20.584 7.622 17.951 1.00 65.88 109 LEU A CA 1
ATOM 807 C C . LEU A 1 109 ? -21.605 8.491 17.202 1.00 65.88 109 LEU A C 1
ATOM 809 O O . LEU A 1 109 ? -21.947 9.580 17.663 1.00 65.88 109 LEU A O 1
ATOM 813 N N . SER A 1 110 ? -22.104 8.039 16.052 1.00 65.19 110 SER A N 1
ATOM 814 C CA . SER A 1 110 ? -23.180 8.723 15.338 1.00 65.19 110 SER A CA 1
ATOM 815 C C . SER A 1 110 ? -24.431 8.816 16.225 1.00 65.19 110 SER A C 1
ATOM 817 O O . SER A 1 110 ? -24.950 7.803 16.694 1.00 65.19 110 SER A O 1
ATOM 819 N N . GLY A 1 111 ? -24.906 10.039 16.483 1.00 64.94 111 GLY A N 1
ATOM 820 C CA . GLY A 1 111 ? -26.073 10.301 17.339 1.00 64.94 111 GLY A CA 1
ATOM 821 C C . GLY A 1 111 ? -25.781 10.493 18.833 1.00 64.94 111 GLY A C 1
ATOM 822 O O . GLY A 1 111 ? -26.729 10.641 19.602 1.00 64.94 111 GLY A O 1
ATOM 823 N N . ALA A 1 112 ? -24.508 10.537 19.233 1.00 71.75 112 ALA A N 1
ATOM 824 C CA . ALA A 1 112 ? -24.117 10.735 20.623 1.00 71.75 112 ALA A CA 1
ATOM 825 C C . ALA A 1 112 ? -24.533 12.121 21.158 1.00 71.75 112 ALA A C 1
ATOM 827 O O . ALA A 1 112 ? -24.466 13.134 20.454 1.00 71.75 112 ALA A O 1
ATOM 828 N N . AR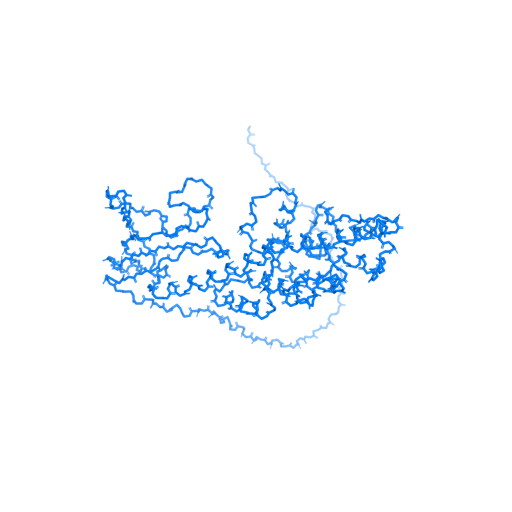G A 1 113 ? -25.000 12.162 22.411 1.00 73.75 113 ARG A N 1
ATOM 829 C CA . ARG A 1 113 ? -25.569 13.352 23.056 1.00 73.75 113 ARG A CA 1
ATOM 830 C C . ARG A 1 113 ? -24.547 13.987 23.987 1.00 73.75 113 ARG A C 1
ATOM 832 O O . ARG A 1 113 ? -24.088 13.339 24.918 1.00 73.75 113 ARG A O 1
ATOM 839 N N . ILE A 1 114 ? -24.222 15.261 23.776 1.00 75.69 114 ILE A N 1
ATOM 840 C CA . ILE A 1 114 ? -23.367 16.009 24.708 1.00 75.69 114 ILE A CA 1
ATOM 841 C C . ILE A 1 114 ? -24.113 16.146 26.041 1.00 75.69 114 ILE A C 1
ATOM 843 O O . ILE A 1 114 ? -25.263 16.592 26.066 1.00 75.69 114 ILE A O 1
ATOM 847 N N . VAL A 1 115 ? -23.469 15.725 27.128 1.00 78.62 115 VAL A N 1
ATOM 848 C CA . VAL A 1 115 ? -24.028 15.759 28.491 1.00 78.62 115 VAL A CA 1
ATOM 849 C C . VAL A 1 115 ? -23.244 16.660 29.444 1.00 78.62 115 VAL A C 1
ATOM 851 O O . VAL A 1 115 ? -23.693 16.875 30.566 1.00 78.62 115 VAL A O 1
ATOM 854 N N . SER A 1 116 ? -22.117 17.216 28.994 1.00 73.69 116 SER A N 1
ATOM 855 C CA . SER A 1 116 ? -21.323 18.196 29.739 1.00 73.69 116 SER A CA 1
ATOM 856 C C . SER A 1 116 ? -21.488 19.603 29.164 1.00 73.69 116 SER A C 1
ATOM 858 O O . SER A 1 116 ? -21.439 19.790 27.948 1.00 73.69 116 SER A O 1
ATOM 860 N N . ASP A 1 117 ? -21.632 20.586 30.054 1.00 66.94 117 ASP A N 1
ATOM 861 C CA . ASP A 1 117 ? -21.573 22.019 29.733 1.00 66.94 117 ASP A CA 1
ATOM 862 C C . ASP A 1 117 ? -20.133 22.576 29.814 1.00 66.94 117 ASP A C 1
ATOM 864 O O . ASP A 1 117 ? -19.910 23.755 29.532 1.00 66.94 117 ASP A O 1
ATOM 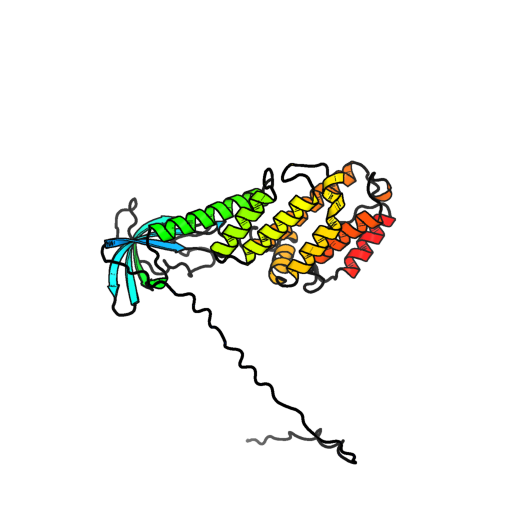868 N N . ASP A 1 118 ? -19.156 21.751 30.218 1.00 69.06 118 ASP A N 1
ATOM 869 C CA . ASP A 1 118 ? -17.743 22.126 30.310 1.00 69.06 118 ASP A CA 1
ATOM 870 C C . ASP A 1 118 ? -17.062 21.992 28.932 1.00 69.06 118 ASP A C 1
ATOM 872 O O . ASP A 1 118 ? -16.923 20.874 28.422 1.00 69.06 118 ASP A O 1
ATOM 876 N N . PRO A 1 119 ? -16.620 23.102 28.310 1.00 60.72 119 PRO A N 1
ATOM 877 C CA . PRO A 1 119 ? -15.966 23.066 27.005 1.00 60.72 119 PRO A CA 1
ATOM 878 C C . PRO A 1 119 ? -14.600 22.361 27.023 1.00 60.72 119 PRO A C 1
ATOM 880 O O . PRO A 1 119 ? -14.148 21.929 25.962 1.00 60.72 119 PRO A O 1
ATOM 883 N N . ASP A 1 120 ? -13.964 22.221 28.191 1.00 61.19 120 ASP A N 1
ATOM 884 C CA . ASP A 1 120 ? -12.653 21.581 28.351 1.00 61.19 120 ASP A CA 1
ATOM 885 C C . ASP A 1 120 ? -12.766 20.094 28.754 1.00 61.19 120 ASP A C 1
ATOM 887 O O . ASP A 1 120 ? -11.770 19.366 28.747 1.00 61.19 120 ASP A O 1
ATOM 891 N N . ALA A 1 121 ? -13.979 19.617 29.065 1.00 63.47 121 ALA A N 1
ATOM 892 C CA . ALA A 1 121 ? -14.276 18.238 29.450 1.00 63.47 121 ALA A CA 1
ATOM 893 C C . ALA A 1 121 ? -15.566 17.753 28.768 1.00 63.47 121 ALA A C 1
ATOM 895 O O . ALA A 1 121 ? -16.630 17.634 29.384 1.00 63.47 121 ALA A O 1
ATOM 896 N N . LEU A 1 122 ? -15.459 17.479 27.463 1.00 66.50 122 LEU A N 1
ATOM 897 C CA . LEU A 1 122 ? -16.563 16.957 26.664 1.00 66.50 122 LEU A CA 1
ATOM 898 C C . LEU A 1 122 ? -16.946 15.549 27.146 1.00 66.50 122 LEU A C 1
ATOM 900 O O . LEU A 1 122 ? -16.266 14.570 26.841 1.00 66.50 122 LEU A O 1
ATOM 904 N N . GLU A 1 123 ? -18.068 15.450 27.855 1.00 76.62 123 GLU A N 1
ATOM 905 C CA . GLU A 1 123 ? -18.725 14.175 28.136 1.00 76.62 123 GLU A CA 1
ATOM 906 C C . GLU A 1 123 ? -19.891 13.968 27.172 1.00 76.62 123 GLU A C 1
ATOM 908 O O . GLU A 1 123 ? -20.708 14.869 26.940 1.00 76.62 123 GLU A O 1
ATOM 913 N N . VAL A 1 124 ? -19.972 12.763 26.616 1.00 81.50 124 VAL A N 1
ATOM 914 C CA . VAL A 1 124 ? -20.999 12.382 25.651 1.00 81.50 124 VAL A CA 1
ATOM 915 C C . VAL A 1 124 ? -21.645 11.072 26.085 1.00 81.50 124 VAL A C 1
ATOM 917 O O . VAL A 1 124 ? -20.962 10.120 26.449 1.00 81.50 124 VAL A O 1
ATOM 920 N N . GLU A 1 125 ? -22.967 11.012 26.038 1.00 85.50 125 GLU A N 1
ATOM 921 C CA . GLU A 1 125 ? -23.743 9.799 26.272 1.00 85.50 125 GLU A CA 1
ATOM 922 C C . GLU A 1 125 ? -24.078 9.140 24.933 1.00 85.50 125 GLU A C 1
ATOM 924 O O . GLU A 1 125 ? -24.518 9.810 23.992 1.00 85.50 125 GLU A O 1
ATOM 929 N N . GLN A 1 126 ? -23.872 7.827 24.839 1.00 86.38 126 GLN A N 1
ATOM 930 C CA . GLN A 1 126 ? -24.196 7.062 23.638 1.00 86.38 126 GLN A CA 1
ATOM 931 C C . GLN A 1 126 ? -24.702 5.666 23.990 1.00 86.38 126 GLN A C 1
ATOM 933 O O . GLN A 1 126 ? -24.127 4.978 24.832 1.00 86.38 126 GLN A O 1
ATOM 938 N N . ARG A 1 127 ? -25.751 5.223 23.293 1.00 89.00 127 ARG A N 1
ATOM 939 C CA . ARG A 1 127 ? -26.281 3.859 23.399 1.00 89.00 127 ARG A CA 1
ATOM 940 C C . ARG A 1 127 ? -25.816 3.023 22.212 1.00 89.00 127 ARG A C 1
ATOM 942 O O . ARG A 1 127 ? -26.117 3.366 21.072 1.00 89.00 127 ARG A O 1
ATOM 949 N N . LEU A 1 128 ? -25.106 1.930 22.479 1.00 87.50 128 LEU A N 1
ATOM 950 C CA . LEU A 1 128 ? -24.509 1.061 21.459 1.00 87.50 128 LEU A CA 1
ATOM 951 C C . LEU A 1 128 ? -24.906 -0.399 21.662 1.00 87.50 128 LEU A C 1
ATOM 953 O O . LEU A 1 128 ? -25.147 -0.810 22.793 1.00 87.50 128 LEU A O 1
ATOM 957 N N . PRO A 1 129 ? -24.921 -1.221 20.606 1.00 90.31 129 PRO A N 1
ATOM 958 C CA . PRO A 1 129 ? -24.884 -2.672 20.758 1.00 90.31 129 PRO A CA 1
ATOM 959 C C . PRO A 1 129 ? -23.655 -3.109 21.574 1.00 90.31 129 PRO A C 1
ATOM 961 O O . PRO A 1 129 ? -22.548 -2.618 21.344 1.00 90.31 129 PRO A O 1
ATOM 964 N N . ALA A 1 130 ? -23.833 -4.023 22.532 1.00 88.56 130 ALA A N 1
ATOM 965 C CA . ALA A 1 130 ? -22.749 -4.447 23.425 1.00 88.56 130 ALA A CA 1
ATOM 966 C C . ALA A 1 130 ? -21.593 -5.157 22.689 1.00 88.56 130 ALA A C 1
ATOM 968 O O . ALA A 1 130 ? -20.457 -5.132 23.154 1.00 88.56 130 ALA A O 1
ATOM 969 N N . ASP A 1 131 ? -21.856 -5.752 21.522 1.00 88.31 131 ASP A N 1
ATOM 970 C CA . ASP A 1 131 ? -20.852 -6.397 20.666 1.00 88.31 131 ASP A CA 1
ATOM 971 C C . ASP A 1 131 ? -19.942 -5.404 19.920 1.00 88.31 131 ASP A C 1
ATOM 973 O O . ASP A 1 131 ? -18.872 -5.784 19.445 1.00 88.31 131 ASP A O 1
ATOM 977 N N . GLN A 1 132 ? -20.319 -4.124 19.867 1.00 88.62 132 GLN A N 1
ATOM 978 C CA . GLN A 1 132 ? -19.480 -3.037 19.353 1.00 88.62 132 GLN A CA 1
ATOM 979 C C . GLN A 1 132 ? -18.563 -2.443 20.426 1.00 88.62 132 GLN A C 1
ATOM 981 O O . GLN A 1 132 ? -17.773 -1.546 20.137 1.00 88.62 132 GLN A O 1
ATOM 986 N N . VAL A 1 133 ? -18.653 -2.930 21.665 1.00 90.75 133 VAL A N 1
ATOM 987 C CA . VAL A 1 133 ? -17.901 -2.423 22.809 1.00 90.75 133 VAL A CA 1
ATOM 988 C C . VAL A 1 133 ? -16.923 -3.492 23.283 1.00 90.75 133 VAL A C 1
ATOM 990 O O . VAL A 1 133 ? -17.268 -4.654 23.497 1.00 90.75 133 VAL A O 1
ATOM 993 N N . LEU A 1 134 ? -15.665 -3.094 23.449 1.00 93.06 134 LEU A N 1
ATOM 994 C CA . LEU A 1 134 ? -14.606 -3.963 23.946 1.00 93.06 134 LEU A CA 1
ATOM 995 C C . LEU A 1 134 ? -14.266 -3.592 25.386 1.00 93.06 134 LEU A C 1
ATOM 997 O O . LEU A 1 134 ? -14.337 -2.424 25.777 1.00 93.06 134 LEU A O 1
ATOM 1001 N N . THR A 1 135 ? -13.787 -4.567 26.162 1.00 94.00 135 THR A N 1
ATOM 1002 C CA . THR A 1 135 ? -13.098 -4.236 27.416 1.00 94.00 135 THR A CA 1
ATOM 1003 C C . THR A 1 135 ? -11.921 -3.319 27.106 1.00 94.00 135 THR A C 1
ATOM 1005 O O . THR A 1 135 ? -11.243 -3.491 26.082 1.00 94.00 135 THR A O 1
ATOM 1008 N N . TYR A 1 136 ? -11.635 -2.366 27.997 1.00 92.31 136 TYR A N 1
ATOM 1009 C CA . TYR A 1 136 ? -10.577 -1.384 27.757 1.00 92.31 136 TYR A CA 1
ATOM 1010 C C . TYR A 1 136 ? -9.245 -2.044 27.380 1.00 92.31 136 TYR A C 1
ATOM 1012 O O . TYR A 1 136 ? -8.631 -1.706 26.372 1.00 92.31 136 TYR A O 1
ATOM 1020 N N . ARG A 1 137 ? -8.840 -3.081 28.126 1.00 91.62 137 ARG A N 1
ATOM 1021 C CA . ARG A 1 137 ? -7.592 -3.813 27.869 1.00 91.62 137 ARG A CA 1
ATOM 1022 C C . ARG A 1 137 ? -7.550 -4.441 26.475 1.00 91.62 137 ARG A C 1
ATOM 1024 O O . ARG A 1 137 ? -6.512 -4.373 25.817 1.00 91.62 137 ARG A O 1
ATOM 1031 N N . ARG A 1 138 ? -8.642 -5.076 26.034 1.00 91.19 138 ARG A N 1
ATOM 1032 C CA . ARG A 1 138 ? -8.692 -5.733 24.722 1.00 91.19 138 ARG A CA 1
ATOM 1033 C C . ARG A 1 138 ? -8.684 -4.706 23.595 1.00 91.19 138 ARG A C 1
ATOM 1035 O O . ARG A 1 138 ? -7.925 -4.881 22.644 1.00 91.19 138 ARG A O 1
ATOM 1042 N N . GLY A 1 139 ? -9.488 -3.651 23.724 1.00 90.38 139 GLY A N 1
ATOM 1043 C CA . GLY A 1 139 ? -9.565 -2.571 22.744 1.00 90.38 139 GLY A CA 1
ATOM 1044 C C . GLY A 1 139 ? -8.235 -1.842 22.574 1.00 90.38 139 GLY A C 1
ATOM 1045 O O . GLY A 1 139 ? -7.733 -1.753 21.456 1.00 90.38 139 GLY A O 1
ATOM 1046 N N . SER A 1 140 ? -7.591 -1.443 23.677 1.00 89.19 140 SER A N 1
ATOM 1047 C CA . SER A 1 140 ? -6.277 -0.790 23.631 1.00 89.19 140 SER A CA 1
ATOM 1048 C C . SER A 1 140 ? -5.201 -1.674 22.999 1.00 89.19 140 SER A C 1
ATOM 1050 O O . SER A 1 140 ? -4.391 -1.179 22.222 1.00 89.19 140 SER A O 1
ATOM 1052 N N . GLN A 1 141 ? -5.181 -2.981 23.290 1.00 90.56 141 GLN A N 1
ATOM 1053 C CA . GLN A 1 141 ? -4.220 -3.888 22.656 1.00 90.56 141 GLN A CA 1
ATOM 1054 C C . GLN A 1 141 ? -4.439 -3.972 21.139 1.00 90.56 141 GLN A C 1
ATOM 1056 O O . GLN A 1 141 ? -3.477 -3.881 20.381 1.00 90.56 141 GLN A O 1
ATOM 1061 N N . LEU A 1 142 ? -5.691 -4.124 20.701 1.00 90.06 142 LEU A N 1
ATOM 1062 C CA . LEU A 1 142 ? -6.020 -4.218 19.280 1.00 90.06 142 LEU A CA 1
ATOM 1063 C C . LEU A 1 142 ? -5.701 -2.911 18.539 1.00 90.06 142 LEU A C 1
ATOM 1065 O O . LEU A 1 142 ? -5.126 -2.953 17.455 1.00 90.06 142 LEU A O 1
ATOM 1069 N N . TYR A 1 143 ? -5.991 -1.757 19.146 1.00 90.56 143 TYR A N 1
ATOM 1070 C CA . TYR A 1 143 ? -5.600 -0.458 18.600 1.00 90.56 143 TYR A CA 1
ATOM 1071 C C . TYR A 1 143 ? -4.080 -0.327 18.471 1.00 90.56 143 TYR A C 1
ATOM 1073 O O . TYR A 1 143 ? -3.591 0.024 17.406 1.00 90.56 143 TYR A O 1
ATOM 1081 N N . LEU A 1 144 ? -3.309 -0.697 19.501 1.00 88.50 144 LEU A N 1
ATOM 1082 C CA . LEU A 1 144 ? -1.844 -0.668 19.428 1.00 88.50 144 LEU A CA 1
ATOM 1083 C C . LEU A 1 144 ? -1.292 -1.593 18.334 1.00 88.50 144 LEU A C 1
ATOM 1085 O O . LEU A 1 144 ? -0.295 -1.262 17.694 1.00 88.50 144 LEU A O 1
ATOM 1089 N N . GLU A 1 145 ? -1.893 -2.762 18.112 1.00 88.25 145 GLU A N 1
ATOM 1090 C CA . GLU A 1 145 ? -1.496 -3.663 17.023 1.00 88.25 145 GLU A CA 1
ATOM 1091 C C . GLU A 1 145 ? -1.739 -3.027 15.646 1.00 88.25 145 GLU A C 1
ATOM 1093 O O . GLU A 1 145 ? -0.856 -3.089 14.783 1.00 88.25 145 GLU A O 1
ATOM 1098 N N . ARG A 1 146 ? -2.891 -2.370 15.470 1.00 92.12 146 ARG A N 1
ATOM 1099 C CA . ARG A 1 146 ? -3.283 -1.668 14.240 1.00 92.12 146 ARG A CA 1
ATOM 1100 C C . ARG A 1 146 ? -2.461 -0.400 14.003 1.00 92.12 146 ARG A C 1
ATOM 1102 O O . ARG A 1 146 ? -1.989 -0.190 12.891 1.00 92.12 146 ARG A O 1
ATOM 1109 N N . GLU A 1 147 ? -2.155 0.362 15.044 1.00 89.25 147 GLU A N 1
ATOM 1110 C CA . GLU A 1 147 ? -1.292 1.544 14.961 1.00 89.25 147 GLU A CA 1
ATOM 1111 C C . GLU A 1 147 ? 0.158 1.162 14.628 1.00 89.25 147 GLU A C 1
ATOM 1113 O O . GLU A 1 147 ? 0.811 1.740 13.765 1.00 89.25 147 GLU A O 1
ATOM 1118 N N . ASN A 1 148 ? 0.682 0.092 15.226 1.00 87.69 148 ASN A N 1
ATOM 1119 C CA . ASN A 1 148 ? 2.007 -0.398 14.847 1.00 87.69 148 ASN A CA 1
ATOM 1120 C C . ASN A 1 148 ? 2.067 -0.911 13.395 1.00 87.69 148 ASN A C 1
ATOM 1122 O O . ASN A 1 148 ? 3.145 -0.929 12.792 1.00 87.69 148 ASN A O 1
ATOM 1126 N N . LEU A 1 149 ? 0.941 -1.375 12.847 1.00 93.25 149 LEU A N 1
ATOM 1127 C CA . LEU A 1 149 ? 0.802 -1.719 11.434 1.00 93.25 149 LEU A CA 1
ATOM 1128 C C . LEU A 1 149 ? 0.738 -0.457 10.560 1.00 93.25 149 LEU A C 1
ATOM 1130 O O . LEU A 1 149 ? 1.443 -0.408 9.552 1.00 93.25 149 LEU A O 1
ATOM 1134 N N . SER A 1 150 ? -0.010 0.575 10.971 1.00 90.94 150 SER A N 1
ATOM 1135 C CA . SER A 1 150 ? -0.080 1.875 10.282 1.00 90.94 150 SER A CA 1
ATOM 1136 C C . SER A 1 150 ? 1.312 2.512 10.157 1.00 90.94 150 SER A C 1
ATOM 1138 O O . SER A 1 150 ? 1.705 2.945 9.076 1.00 90.94 150 SER A O 1
ATOM 1140 N N . ILE A 1 151 ? 2.126 2.455 11.215 1.00 89.00 151 ILE A N 1
ATOM 1141 C CA . ILE A 1 151 ? 3.506 2.961 11.218 1.00 89.00 151 ILE A CA 1
ATOM 1142 C C . ILE A 1 151 ? 4.385 2.210 10.209 1.00 89.00 151 ILE A C 1
ATOM 1144 O O . ILE A 1 151 ? 5.157 2.833 9.478 1.00 89.00 151 ILE A O 1
ATOM 1148 N N . ALA A 1 152 ? 4.298 0.877 10.164 1.00 90.56 152 ALA A N 1
ATOM 1149 C CA . ALA A 1 152 ? 5.068 0.071 9.214 1.00 90.56 152 ALA A CA 1
ATOM 1150 C C . ALA A 1 152 ? 4.662 0.379 7.765 1.00 90.56 152 ALA A C 1
ATOM 1152 O O . ALA A 1 152 ? 5.523 0.552 6.900 1.00 90.56 152 ALA A O 1
ATOM 1153 N N . TYR A 1 153 ? 3.358 0.512 7.533 1.00 92.44 153 TYR A N 1
ATOM 1154 C CA . TYR A 1 153 ? 2.783 0.886 6.251 1.00 92.44 153 TYR A CA 1
ATOM 1155 C C . TYR A 1 153 ? 3.247 2.276 5.790 1.00 92.44 153 TYR A C 1
ATOM 1157 O O . TYR A 1 153 ? 3.838 2.406 4.719 1.00 92.44 153 TYR A O 1
ATOM 1165 N N . LEU A 1 154 ? 3.095 3.301 6.631 1.00 89.62 154 LEU A N 1
ATOM 1166 C CA . LEU A 1 154 ? 3.530 4.670 6.340 1.00 89.62 154 LEU A CA 1
ATOM 1167 C C . LEU A 1 154 ? 5.038 4.767 6.118 1.00 89.62 154 LEU A C 1
ATOM 1169 O O . LEU A 1 154 ? 5.504 5.523 5.267 1.00 89.62 154 LEU A O 1
ATOM 1173 N N . LYS A 1 155 ? 5.820 3.980 6.860 1.00 90.25 155 LYS A N 1
ATOM 1174 C CA . LYS A 1 155 ? 7.265 3.911 6.661 1.00 90.25 155 LYS A CA 1
ATOM 1175 C C . LYS A 1 155 ? 7.627 3.367 5.280 1.00 90.25 155 LYS A C 1
ATOM 1177 O O . LYS A 1 155 ? 8.588 3.857 4.692 1.00 90.25 155 LYS A O 1
ATOM 1182 N N . TYR A 1 156 ? 6.880 2.386 4.776 1.00 91.88 156 TYR A N 1
ATOM 1183 C CA . TYR A 1 156 ? 7.048 1.880 3.416 1.00 91.88 156 TYR A CA 1
ATOM 1184 C C . TYR A 1 156 ? 6.644 2.914 2.354 1.00 91.88 156 TYR A C 1
ATOM 1186 O O . TYR A 1 156 ? 7.431 3.164 1.443 1.00 91.88 156 TYR A O 1
ATOM 1194 N N . LEU A 1 157 ? 5.482 3.562 2.509 1.00 90.00 157 LEU A N 1
ATOM 1195 C CA . LEU A 1 157 ? 5.026 4.605 1.577 1.00 90.00 157 LEU A CA 1
ATOM 1196 C C . LEU A 1 157 ? 5.954 5.824 1.527 1.00 90.00 157 LEU A C 1
ATOM 1198 O O . LEU A 1 157 ? 6.069 6.459 0.490 1.00 90.00 157 LEU A O 1
ATOM 1202 N N . GLY A 1 158 ? 6.588 6.170 2.648 1.00 85.38 158 GLY A N 1
ATOM 1203 C CA . GLY A 1 158 ? 7.562 7.254 2.716 1.00 85.38 158 GLY A CA 1
ATOM 1204 C C . GLY A 1 158 ? 8.906 6.840 2.121 1.00 85.38 158 GLY A C 1
ATOM 1205 O O . GLY A 1 158 ? 9.078 6.739 0.914 1.00 85.38 158 GLY A O 1
ATOM 1206 N N . SER A 1 159 ? 9.907 6.609 2.972 1.00 79.06 159 SER A N 1
ATOM 1207 C CA . SER A 1 159 ? 11.263 6.305 2.494 1.00 79.06 159 SER A CA 1
ATOM 1208 C C . SER A 1 159 ? 11.523 4.823 2.236 1.00 79.06 159 SER A C 1
ATOM 1210 O O . SER A 1 159 ? 12.533 4.485 1.627 1.00 79.06 159 SER A O 1
ATOM 1212 N N . GLY A 1 160 ? 10.711 3.918 2.789 1.00 79.25 160 GLY A N 1
ATOM 1213 C CA . GLY A 1 160 ? 10.991 2.478 2.815 1.00 79.25 160 GLY A CA 1
ATOM 1214 C C . GLY A 1 160 ? 12.236 2.082 3.623 1.00 79.25 160 GLY A C 1
ATOM 1215 O O . GLY A 1 160 ? 12.467 0.897 3.864 1.00 79.25 160 GLY A O 1
ATOM 1216 N N . MET A 1 161 ? 13.037 3.042 4.101 1.00 81.44 161 MET A N 1
ATOM 1217 C CA . MET A 1 161 ? 14.344 2.770 4.690 1.00 81.44 161 MET A CA 1
ATOM 1218 C C . MET A 1 161 ? 14.216 1.982 5.991 1.00 81.44 161 MET A C 1
ATOM 1220 O O . MET A 1 161 ? 13.598 2.406 6.970 1.00 81.44 161 MET A O 1
ATOM 1224 N N . GLY A 1 162 ? 14.867 0.828 6.029 1.00 80.44 162 GLY A N 1
ATOM 1225 C CA . GLY A 1 162 ? 14.805 -0.102 7.139 1.00 80.44 162 GLY A CA 1
ATOM 1226 C C . GLY A 1 162 ? 13.495 -0.883 7.204 1.00 80.44 162 GLY A C 1
ATOM 1227 O O . GLY A 1 162 ? 13.249 -1.494 8.240 1.00 80.44 162 GLY A O 1
ATOM 1228 N N . MET A 1 163 ? 12.651 -0.882 6.170 1.00 91.75 163 MET A N 1
ATOM 1229 C CA . MET A 1 163 ? 11.621 -1.910 6.000 1.00 91.75 163 MET A CA 1
ATOM 1230 C C . MET A 1 163 ? 12.278 -3.160 5.416 1.00 91.75 163 MET A C 1
ATOM 1232 O O . MET A 1 163 ? 12.430 -3.296 4.211 1.00 91.75 163 MET A O 1
ATOM 1236 N N . THR A 1 164 ? 12.749 -4.048 6.291 1.00 94.50 164 THR A N 1
ATOM 1237 C CA . THR A 1 164 ? 13.344 -5.337 5.909 1.00 94.50 164 THR A CA 1
ATOM 1238 C C . THR A 1 164 ? 12.244 -6.370 5.620 1.00 94.50 164 THR A C 1
ATOM 1240 O O . THR A 1 164 ? 11.132 -6.211 6.133 1.00 94.50 164 THR A O 1
ATOM 1243 N N . PRO A 1 165 ? 12.540 -7.476 4.908 1.00 95.38 165 PRO A N 1
ATOM 1244 C CA . PRO A 1 165 ? 11.586 -8.578 4.737 1.00 95.38 165 PRO A CA 1
ATOM 1245 C C . PRO A 1 165 ? 10.999 -9.086 6.066 1.00 95.38 165 PRO A C 1
ATOM 1247 O O . PRO A 1 165 ? 9.786 -9.219 6.189 1.00 95.38 165 PRO A O 1
ATOM 1250 N N . ASP A 1 166 ? 11.825 -9.225 7.111 1.00 95.19 166 ASP A N 1
ATOM 1251 C CA . ASP A 1 166 ? 11.364 -9.648 8.444 1.00 95.19 166 ASP A CA 1
ATOM 1252 C C . ASP A 1 166 ? 10.362 -8.662 9.075 1.00 95.19 166 ASP A C 1
ATOM 1254 O O . ASP A 1 166 ? 9.455 -9.055 9.812 1.00 95.19 166 ASP A O 1
ATOM 1258 N N . ARG A 1 167 ? 10.514 -7.355 8.810 1.00 94.94 167 ARG A N 1
ATOM 1259 C CA . ARG A 1 167 ? 9.561 -6.340 9.284 1.00 94.94 167 ARG A CA 1
ATOM 1260 C C . ARG A 1 167 ? 8.250 -6.404 8.513 1.00 94.94 167 ARG A C 1
ATOM 1262 O O . ARG A 1 167 ? 7.206 -6.211 9.134 1.00 94.94 167 ARG A O 1
ATOM 1269 N N . PHE A 1 168 ? 8.289 -6.726 7.221 1.00 97.12 168 PHE A N 1
ATOM 1270 C CA . PHE A 1 168 ? 7.071 -7.042 6.480 1.00 97.12 168 PHE A CA 1
ATOM 1271 C C . PHE A 1 168 ? 6.397 -8.301 7.014 1.00 97.12 168 PHE A C 1
ATOM 1273 O O . PHE A 1 168 ? 5.194 -8.267 7.217 1.00 97.12 168 PHE A O 1
ATOM 1280 N N . ASP A 1 169 ? 7.135 -9.356 7.362 1.00 97.56 169 ASP A N 1
ATOM 1281 C CA . ASP A 1 169 ? 6.536 -10.556 7.962 1.00 97.56 169 ASP A CA 1
ATOM 1282 C C . ASP A 1 169 ? 5.811 -10.249 9.279 1.00 97.56 169 ASP A C 1
ATOM 1284 O O . ASP A 1 169 ? 4.751 -10.805 9.567 1.00 97.56 169 ASP A O 1
ATOM 1288 N N . VAL A 1 170 ? 6.359 -9.342 10.094 1.00 95.88 170 VAL A N 1
ATOM 1289 C CA . VAL A 1 170 ? 5.671 -8.848 11.297 1.00 95.88 170 VAL A CA 1
ATOM 1290 C C . VAL A 1 170 ? 4.412 -8.054 10.929 1.00 95.88 170 VAL A C 1
ATOM 1292 O O . VAL A 1 170 ? 3.382 -8.242 11.574 1.00 95.88 170 VAL A O 1
ATOM 1295 N N . ALA A 1 171 ? 4.480 -7.176 9.926 1.00 95.88 171 ALA A N 1
ATOM 1296 C CA . ALA A 1 171 ? 3.341 -6.371 9.484 1.00 95.88 171 ALA A CA 1
ATOM 1297 C C . ALA A 1 171 ? 2.217 -7.236 8.885 1.00 95.88 171 ALA A C 1
ATOM 1299 O O . ALA A 1 171 ? 1.062 -7.060 9.257 1.00 95.88 171 ALA A O 1
ATOM 1300 N N . ILE A 1 172 ? 2.557 -8.224 8.054 1.00 97.69 172 ILE A N 1
ATOM 1301 C CA . ILE A 1 172 ? 1.631 -9.206 7.473 1.00 97.69 172 ILE A CA 1
ATOM 1302 C C . ILE A 1 172 ? 0.895 -9.949 8.590 1.00 97.69 172 ILE A C 1
ATOM 1304 O O . ILE A 1 172 ? -0.329 -9.888 8.647 1.00 97.69 172 ILE A O 1
ATOM 1308 N N . ARG A 1 173 ? 1.618 -10.527 9.561 1.00 96.19 173 ARG A N 1
ATOM 1309 C CA . ARG A 1 173 ? 0.985 -11.216 10.704 1.00 96.19 173 ARG A CA 1
ATOM 1310 C C . ARG A 1 173 ? 0.066 -10.308 11.519 1.00 96.19 173 ARG A C 1
ATOM 1312 O O . ARG A 1 173 ? -0.964 -10.752 12.015 1.00 96.19 173 ARG A O 1
ATOM 1319 N N . ARG A 1 174 ? 0.430 -9.034 11.695 1.00 94.31 174 ARG A N 1
ATOM 1320 C CA . ARG A 1 174 ? -0.433 -8.055 12.378 1.00 94.31 174 ARG A CA 1
ATOM 1321 C C . ARG A 1 174 ? -1.695 -7.763 11.572 1.00 94.31 174 ARG A C 1
ATOM 1323 O O . ARG A 1 174 ? -2.767 -7.710 12.160 1.00 94.31 174 ARG A O 1
ATOM 1330 N N . ALA A 1 175 ? -1.578 -7.611 10.255 1.00 95.38 175 ALA A N 1
ATOM 1331 C CA . ALA A 1 175 ? -2.719 -7.410 9.370 1.00 95.38 175 ALA A CA 1
ATOM 1332 C C . ALA A 1 175 ? -3.663 -8.626 9.375 1.00 95.38 175 ALA A C 1
ATOM 1334 O O . ALA A 1 175 ? -4.874 -8.447 9.470 1.00 95.38 175 ALA A O 1
ATOM 1335 N N . GLU A 1 176 ? -3.122 -9.848 9.364 1.00 95.25 176 GLU A N 1
ATOM 1336 C CA . GLU A 1 176 ? -3.894 -11.091 9.502 1.00 95.25 176 GLU A CA 1
ATOM 1337 C C . GLU A 1 176 ? -4.640 -11.143 10.842 1.00 95.25 176 GLU A C 1
ATOM 1339 O O . GLU A 1 176 ? -5.857 -11.326 10.868 1.00 95.25 176 GLU A O 1
ATOM 1344 N N . ASN A 1 177 ? -3.937 -10.904 11.955 1.00 91.19 177 ASN A N 1
ATOM 1345 C CA . ASN A 1 177 ? -4.525 -10.914 13.299 1.00 91.19 177 ASN A CA 1
ATOM 1346 C C . ASN A 1 177 ? -5.592 -9.827 13.495 1.00 91.19 177 ASN A C 1
ATOM 1348 O O . ASN A 1 177 ? -6.543 -10.025 14.250 1.00 91.19 177 ASN A O 1
ATOM 1352 N N . ALA A 1 178 ? -5.434 -8.685 12.823 1.00 89.38 178 ALA A N 1
ATOM 1353 C CA . ALA A 1 178 ? -6.390 -7.585 12.838 1.00 89.38 178 ALA A CA 1
ATOM 1354 C C . ALA A 1 178 ? -7.554 -7.773 11.847 1.00 89.38 178 ALA A C 1
ATOM 1356 O O . ALA A 1 178 ? -8.438 -6.918 11.801 1.00 89.38 178 ALA A O 1
ATOM 1357 N N . GLY A 1 179 ? -7.562 -8.851 11.051 1.00 91.88 179 GLY A N 1
ATOM 1358 C CA . GLY A 1 179 ? -8.604 -9.114 10.058 1.00 91.88 179 GLY A CA 1
ATOM 1359 C C . GLY A 1 179 ? -8.611 -8.113 8.897 1.00 91.88 179 GLY A C 1
ATOM 1360 O O . GLY A 1 179 ? -9.678 -7.755 8.408 1.00 91.88 179 GLY A O 1
ATOM 1361 N N . LEU A 1 180 ? -7.437 -7.640 8.466 1.00 93.44 180 LEU A N 1
ATOM 1362 C CA . LEU A 1 180 ? -7.263 -6.625 7.421 1.00 93.44 180 LEU A CA 1
ATOM 1363 C C . LEU A 1 180 ? -6.686 -7.230 6.120 1.00 93.44 180 LEU A C 1
ATOM 1365 O O . LEU A 1 180 ? -5.517 -6.996 5.802 1.00 93.44 180 LEU A O 1
ATOM 1369 N N . PRO A 1 181 ? -7.470 -7.980 5.318 1.00 92.94 181 PRO A N 1
ATOM 1370 C CA . PRO A 1 181 ? -6.962 -8.713 4.149 1.00 92.94 181 PRO A CA 1
ATOM 1371 C C . PRO A 1 181 ? -6.373 -7.815 3.047 1.00 92.94 181 PRO A C 1
ATOM 1373 O O . PRO A 1 181 ? -5.407 -8.199 2.386 1.00 92.94 181 PRO A O 1
ATOM 1376 N N . ARG A 1 182 ? -6.889 -6.588 2.870 1.00 91.94 182 ARG A N 1
ATOM 1377 C CA . ARG A 1 182 ? -6.282 -5.613 1.941 1.00 91.94 182 ARG A CA 1
ATOM 1378 C C . ARG A 1 182 ? -4.885 -5.200 2.394 1.00 91.94 182 ARG A C 1
ATOM 1380 O O . ARG A 1 182 ? -3.980 -5.101 1.574 1.00 91.94 182 ARG A O 1
ATOM 1387 N N . MET A 1 183 ? -4.702 -4.999 3.699 1.00 94.62 183 MET A N 1
ATOM 1388 C CA . MET A 1 183 ? -3.408 -4.624 4.264 1.00 94.62 183 MET A CA 1
ATOM 1389 C C . MET A 1 183 ? -2.414 -5.789 4.226 1.00 94.62 183 MET A C 1
ATOM 1391 O O . MET A 1 183 ? -1.233 -5.561 3.989 1.00 94.62 183 MET A O 1
ATOM 1395 N N . VAL A 1 184 ? -2.884 -7.034 4.382 1.00 96.56 184 VAL A N 1
ATOM 1396 C CA . VAL A 1 184 ? -2.067 -8.236 4.133 1.00 96.56 184 VAL A CA 1
ATOM 1397 C C . VAL A 1 184 ? -1.482 -8.175 2.722 1.00 96.56 184 VAL A C 1
ATOM 1399 O O . VAL A 1 184 ? -0.263 -8.156 2.567 1.00 96.56 184 VAL A O 1
ATOM 1402 N N . THR A 1 185 ? -2.337 -8.013 1.708 1.00 97.38 185 THR A N 1
ATOM 1403 C CA . THR A 1 185 ? -1.895 -7.922 0.308 1.00 97.38 185 THR A CA 1
ATOM 1404 C C . THR A 1 185 ? -0.960 -6.737 0.066 1.00 97.38 185 THR A C 1
ATOM 1406 O O . THR A 1 185 ? 0.065 -6.899 -0.592 1.00 97.38 185 THR A O 1
ATOM 1409 N N . ALA A 1 186 ? -1.261 -5.566 0.632 1.00 96.31 186 ALA A N 1
ATOM 1410 C CA . ALA A 1 186 ? -0.412 -4.382 0.522 1.00 96.31 186 ALA A CA 1
ATOM 1411 C C . ALA A 1 186 ? 1.000 -4.626 1.095 1.00 96.31 186 ALA A C 1
ATOM 1413 O O . ALA A 1 186 ? 2.002 -4.275 0.470 1.00 96.31 186 ALA A O 1
ATOM 1414 N N . MET A 1 187 ? 1.100 -5.267 2.263 1.00 97.56 187 MET A N 1
ATOM 1415 C CA . MET A 1 187 ? 2.385 -5.582 2.898 1.00 97.56 187 MET A CA 1
ATOM 1416 C C . MET A 1 187 ? 3.147 -6.691 2.174 1.00 97.56 187 MET A C 1
ATOM 1418 O O . MET A 1 187 ? 4.373 -6.628 2.096 1.00 97.56 187 MET A O 1
ATOM 1422 N N . GLU A 1 188 ? 2.454 -7.675 1.604 1.00 98.19 188 GLU A N 1
ATOM 1423 C CA . GLU A 1 188 ? 3.077 -8.702 0.764 1.00 98.19 188 GLU A CA 1
ATOM 1424 C C . GLU A 1 188 ? 3.687 -8.099 -0.504 1.00 98.19 188 GLU A C 1
ATOM 1426 O O . GLU A 1 188 ? 4.818 -8.433 -0.848 1.00 98.19 188 GLU A O 1
ATOM 1431 N N . ILE A 1 189 ? 2.996 -7.164 -1.160 1.00 97.94 189 ILE A N 1
ATOM 1432 C CA . ILE A 1 189 ? 3.537 -6.450 -2.323 1.00 97.94 189 ILE A CA 1
ATOM 1433 C C . ILE A 1 189 ? 4.767 -5.619 -1.928 1.00 97.94 189 ILE A C 1
ATOM 1435 O O . ILE A 1 189 ? 5.801 -5.687 -2.595 1.00 97.94 189 ILE A O 1
ATOM 1439 N N . GLY A 1 190 ? 4.702 -4.892 -0.806 1.00 96.25 190 GLY A N 1
ATOM 1440 C CA . GLY A 1 190 ? 5.860 -4.156 -0.291 1.00 96.25 190 GLY A CA 1
ATOM 1441 C C . GLY A 1 190 ? 7.057 -5.064 0.009 1.00 96.25 190 GLY A C 1
ATOM 1442 O O . GLY A 1 190 ? 8.197 -4.725 -0.317 1.00 96.25 190 GLY A O 1
ATOM 1443 N N . LYS A 1 191 ? 6.803 -6.260 0.553 1.00 97.56 191 LYS A N 1
ATOM 1444 C CA . LYS A 1 191 ? 7.829 -7.287 0.763 1.00 97.56 191 LYS A CA 1
ATOM 1445 C C . LYS A 1 191 ? 8.449 -7.747 -0.555 1.00 97.56 191 LYS A C 1
ATOM 1447 O O . LYS A 1 191 ? 9.674 -7.751 -0.651 1.00 97.56 191 LYS A O 1
ATOM 1452 N N . MET A 1 192 ? 7.630 -8.088 -1.554 1.00 97.62 192 MET A N 1
ATOM 1453 C CA . MET A 1 192 ? 8.099 -8.523 -2.877 1.00 97.62 192 MET A CA 1
ATOM 1454 C C . MET A 1 192 ? 9.025 -7.479 -3.508 1.00 97.62 192 MET A C 1
ATOM 1456 O O . MET A 1 192 ? 10.095 -7.830 -4.005 1.00 97.62 192 MET A O 1
ATOM 1460 N N . GLN A 1 193 ? 8.658 -6.197 -3.421 1.00 95.88 193 GLN A N 1
ATOM 1461 C CA . GLN A 1 193 ? 9.492 -5.098 -3.902 1.00 95.88 193 GLN A CA 1
ATOM 1462 C C . GLN A 1 193 ? 10.827 -5.030 -3.157 1.00 95.88 193 GLN A C 1
ATOM 1464 O O . GLN A 1 193 ? 11.884 -4.973 -3.778 1.00 95.88 193 GLN A O 1
ATOM 1469 N N . VAL A 1 194 ? 10.823 -5.064 -1.823 1.00 95.00 194 VAL A N 1
ATOM 1470 C CA . VAL A 1 194 ? 12.078 -4.990 -1.064 1.00 95.00 194 VAL A CA 1
ATOM 1471 C C . VAL A 1 194 ? 12.975 -6.200 -1.327 1.00 95.00 194 VAL A C 1
ATOM 1473 O O . VAL A 1 194 ? 14.195 -6.045 -1.443 1.00 95.00 194 VAL A O 1
ATOM 1476 N N . GLU A 1 195 ? 12.405 -7.396 -1.440 1.00 95.62 195 GLU A N 1
ATOM 1477 C CA . GLU A 1 195 ? 13.151 -8.612 -1.763 1.00 95.62 195 GLU A CA 1
ATOM 1478 C C . GLU A 1 195 ? 13.765 -8.551 -3.164 1.00 95.62 195 GLU A C 1
ATOM 1480 O O . GLU A 1 195 ? 14.933 -8.923 -3.320 1.00 95.62 195 GLU A O 1
ATOM 1485 N N . SER A 1 196 ? 13.048 -8.006 -4.155 1.00 95.25 196 SER A N 1
ATOM 1486 C CA . SER A 1 196 ? 13.561 -7.893 -5.526 1.00 95.25 196 SER A CA 1
ATOM 1487 C C . SER A 1 196 ? 14.799 -7.001 -5.616 1.00 95.25 196 SER A C 1
ATOM 1489 O O . SER A 1 196 ? 15.709 -7.300 -6.386 1.00 95.25 196 SER A O 1
ATOM 1491 N N . THR A 1 197 ? 14.895 -5.960 -4.779 1.00 92.62 197 THR A N 1
ATOM 1492 C CA . THR A 1 197 ? 16.075 -5.075 -4.756 1.00 92.62 197 THR A CA 1
ATOM 1493 C C . THR A 1 197 ? 17.336 -5.720 -4.182 1.00 92.62 197 THR A C 1
ATOM 1495 O O . THR A 1 197 ? 18.435 -5.189 -4.351 1.00 92.62 197 THR A O 1
ATOM 1498 N N . GLN A 1 198 ? 17.199 -6.818 -3.427 1.00 87.12 198 GLN A N 1
ATOM 1499 C CA . GLN A 1 198 ? 18.268 -7.443 -2.633 1.00 87.12 198 GLN A CA 1
ATOM 1500 C C . GLN A 1 198 ? 18.940 -6.514 -1.596 1.00 87.12 198 GLN A C 1
ATOM 1502 O O . GLN A 1 198 ? 19.919 -6.904 -0.954 1.00 87.12 198 GLN A O 1
ATOM 1507 N N . GLY A 1 199 ? 18.425 -5.296 -1.395 1.00 85.12 199 GLY A N 1
ATOM 1508 C CA . GLY A 1 199 ? 18.955 -4.311 -0.451 1.00 85.12 199 GLY A CA 1
ATOM 1509 C C . GLY A 1 199 ? 18.559 -4.574 0.999 1.00 85.12 199 GLY A C 1
ATOM 1510 O O . GLY A 1 199 ? 19.051 -3.905 1.903 1.00 85.12 199 GLY A O 1
ATOM 1511 N N . ARG A 1 200 ? 17.659 -5.539 1.246 1.00 86.81 200 ARG A N 1
ATOM 1512 C CA . ARG A 1 200 ? 17.094 -5.851 2.574 1.00 86.81 200 ARG A CA 1
ATOM 1513 C C . ARG A 1 200 ? 16.541 -4.608 3.291 1.00 86.81 200 ARG A C 1
ATOM 1515 O O . ARG A 1 200 ? 16.696 -4.472 4.501 1.00 86.81 200 ARG A O 1
ATOM 1522 N N . GLY A 1 201 ? 15.902 -3.704 2.552 1.00 83.06 201 GLY A N 1
ATOM 1523 C CA . GLY A 1 201 ? 15.331 -2.463 3.086 1.00 83.06 201 GLY A CA 1
ATOM 1524 C C . GLY A 1 201 ? 16.313 -1.292 3.161 1.00 83.06 201 GLY A C 1
ATOM 1525 O O . GLY A 1 201 ? 15.970 -0.250 3.716 1.00 83.06 201 GLY A O 1
ATOM 1526 N N . PHE A 1 202 ? 17.528 -1.440 2.633 1.00 87.81 202 PHE A N 1
ATOM 1527 C CA . PHE A 1 202 ? 18.465 -0.336 2.441 1.00 87.81 202 PHE A CA 1
ATOM 1528 C C . PHE A 1 202 ? 18.470 0.122 0.979 1.00 87.81 202 PHE A C 1
ATOM 1530 O O . PHE A 1 202 ? 18.262 -0.713 0.093 1.00 87.81 202 PHE A O 1
ATOM 1537 N N . PRO A 1 203 ? 18.732 1.416 0.717 1.00 87.44 203 PRO A N 1
ATOM 1538 C CA . PRO A 1 203 ? 18.883 1.918 -0.642 1.00 87.44 203 PRO A CA 1
ATOM 1539 C C . PRO A 1 203 ? 19.970 1.154 -1.401 1.00 87.44 203 PRO A C 1
ATOM 1541 O O . PRO A 1 203 ? 21.048 0.881 -0.864 1.00 87.44 203 PRO A O 1
ATOM 1544 N N . VAL A 1 204 ? 19.688 0.829 -2.657 1.00 91.88 204 VAL A N 1
ATOM 1545 C CA . VAL A 1 204 ? 20.640 0.231 -3.598 1.00 91.88 204 VAL A CA 1
ATOM 1546 C C . VAL A 1 204 ? 20.595 1.018 -4.907 1.00 91.88 204 VAL A C 1
ATOM 1548 O O . VAL A 1 204 ? 19.560 1.609 -5.202 1.00 91.88 204 VAL A O 1
ATOM 1551 N N . PRO A 1 205 ? 21.675 1.028 -5.708 1.00 93.00 205 PRO A N 1
ATOM 1552 C CA . PRO A 1 205 ? 21.650 1.689 -7.011 1.00 93.00 205 PRO A CA 1
ATOM 1553 C C . PRO A 1 205 ? 20.555 1.109 -7.916 1.00 93.00 205 PRO A C 1
ATOM 1555 O O . PRO A 1 205 ? 20.350 -0.111 -7.896 1.00 93.00 205 PRO A O 1
ATOM 1558 N N . ALA A 1 206 ? 19.944 1.934 -8.777 1.00 94.44 206 ALA A N 1
ATOM 1559 C CA . ALA A 1 206 ? 18.910 1.488 -9.719 1.00 94.44 206 ALA A CA 1
ATOM 1560 C C . ALA A 1 206 ? 19.295 0.241 -10.531 1.00 94.44 206 ALA A C 1
ATOM 1562 O O . ALA A 1 206 ? 18.481 -0.661 -10.712 1.00 94.44 206 ALA A O 1
ATOM 1563 N N . SER A 1 207 ? 20.566 0.120 -10.932 1.00 93.06 207 SER A N 1
ATOM 1564 C CA . SER A 1 207 ? 21.040 -1.034 -11.705 1.00 93.06 207 SER A CA 1
ATOM 1565 C C . SER A 1 207 ? 20.898 -2.366 -10.968 1.00 93.06 207 SER A C 1
ATOM 1567 O O . SER A 1 207 ? 20.737 -3.405 -11.594 1.00 93.06 207 SER A O 1
ATOM 1569 N N . ARG A 1 208 ? 20.952 -2.342 -9.633 1.00 93.75 208 ARG A N 1
ATOM 1570 C CA . ARG A 1 208 ? 20.691 -3.513 -8.795 1.00 93.75 208 ARG A CA 1
ATOM 1571 C C . ARG A 1 208 ? 19.208 -3.644 -8.466 1.00 93.75 208 ARG A C 1
ATOM 1573 O O . ARG A 1 208 ? 18.691 -4.756 -8.463 1.00 93.75 208 ARG A O 1
ATOM 1580 N N . ALA A 1 209 ? 18.534 -2.528 -8.182 1.00 93.81 209 ALA A N 1
ATOM 1581 C CA . ALA A 1 209 ? 17.117 -2.525 -7.830 1.00 93.81 209 ALA A CA 1
ATOM 1582 C C . ALA A 1 209 ? 16.235 -3.136 -8.934 1.00 93.81 209 ALA A C 1
ATOM 1584 O O . ALA A 1 209 ? 15.302 -3.883 -8.639 1.00 93.81 209 ALA A O 1
ATOM 1585 N N . LEU A 1 210 ? 16.583 -2.859 -10.194 1.00 96.25 210 LEU A N 1
ATOM 1586 C CA . LEU A 1 210 ? 15.820 -3.265 -11.371 1.00 96.25 210 LEU A CA 1
ATOM 1587 C C . LEU A 1 210 ? 16.143 -4.681 -11.876 1.00 96.25 210 LEU A C 1
ATOM 1589 O O . LEU A 1 210 ? 15.357 -5.243 -12.633 1.00 96.25 210 LEU A O 1
ATOM 1593 N N . GLU A 1 211 ? 17.232 -5.311 -11.417 1.00 94.62 211 GLU A N 1
ATOM 1594 C CA . GLU A 1 211 ? 17.694 -6.625 -11.911 1.00 94.62 211 GLU A CA 1
ATOM 1595 C C . GLU A 1 211 ? 16.627 -7.732 -11.774 1.00 94.62 211 GLU A C 1
ATOM 1597 O O . GLU A 1 211 ? 16.578 -8.676 -12.564 1.00 94.62 211 GLU A O 1
ATOM 1602 N N . LYS A 1 212 ? 15.769 -7.640 -10.750 1.00 96.44 212 LYS A N 1
ATOM 1603 C CA . LYS A 1 212 ? 14.663 -8.581 -10.497 1.00 96.44 212 LYS A CA 1
ATOM 1604 C C . LYS A 1 212 ? 13.288 -7.914 -10.555 1.00 96.44 212 LYS A C 1
ATOM 1606 O O . LYS A 1 212 ? 12.320 -8.498 -10.072 1.00 96.44 212 LYS A O 1
ATOM 1611 N N . ALA A 1 213 ? 13.184 -6.718 -11.137 1.00 97.12 213 ALA A N 1
ATOM 1612 C CA . ALA A 1 213 ? 11.924 -5.982 -11.189 1.00 97.12 213 ALA A CA 1
ATOM 1613 C C . ALA A 1 213 ? 10.876 -6.691 -12.058 1.00 97.12 213 ALA A C 1
ATOM 1615 O O . ALA A 1 213 ? 9.773 -6.914 -11.580 1.00 97.12 213 ALA A O 1
ATOM 1616 N N . ALA A 1 214 ? 11.219 -7.130 -13.274 1.00 97.94 214 ALA A N 1
ATOM 1617 C CA . ALA A 1 214 ? 10.267 -7.796 -14.173 1.00 97.94 214 ALA A CA 1
ATOM 1618 C C . ALA A 1 214 ? 9.549 -9.019 -13.544 1.00 97.94 214 ALA A C 1
ATOM 1620 O O . ALA A 1 214 ? 8.321 -9.007 -13.479 1.00 97.94 214 ALA A O 1
ATOM 1621 N N . PRO A 1 215 ? 10.248 -10.040 -12.996 1.00 97.75 215 PRO A N 1
ATOM 1622 C CA . PRO A 1 215 ? 9.565 -11.169 -12.357 1.00 97.75 215 PRO A CA 1
ATOM 1623 C C . PRO A 1 215 ? 8.815 -10.783 -11.072 1.00 97.75 215 PRO A C 1
ATOM 1625 O O . PRO A 1 215 ? 7.822 -11.423 -10.734 1.00 97.75 215 PRO A O 1
ATOM 1628 N N . MET A 1 216 ? 9.265 -9.749 -10.350 1.00 98.12 216 MET A N 1
ATOM 1629 C CA . MET A 1 216 ? 8.532 -9.216 -9.198 1.00 98.12 216 MET A CA 1
ATOM 1630 C C . MET A 1 216 ? 7.211 -8.575 -9.637 1.00 98.12 216 MET A C 1
ATOM 1632 O O . MET A 1 216 ? 6.173 -8.878 -9.057 1.00 98.12 216 MET A O 1
ATOM 1636 N N . LEU A 1 217 ? 7.231 -7.756 -10.690 1.00 98.56 217 LEU A N 1
ATOM 1637 C CA . LEU A 1 217 ? 6.045 -7.097 -11.237 1.00 98.56 217 LEU A CA 1
ATOM 1638 C C . LEU A 1 217 ? 5.027 -8.118 -11.760 1.00 98.56 217 LEU A C 1
ATOM 1640 O O . LEU A 1 217 ? 3.840 -7.978 -11.483 1.00 98.56 217 LEU A O 1
ATOM 1644 N N . ASP A 1 218 ? 5.478 -9.193 -12.413 1.00 97.44 218 ASP A N 1
ATOM 1645 C CA . ASP A 1 218 ? 4.599 -10.295 -12.827 1.00 97.44 218 ASP A CA 1
ATOM 1646 C C . ASP A 1 218 ? 3.906 -10.972 -11.628 1.00 97.44 218 ASP A C 1
ATOM 1648 O O . ASP A 1 218 ? 2.708 -11.264 -11.675 1.00 97.44 218 ASP A O 1
ATOM 1652 N N . ALA A 1 219 ? 4.631 -11.187 -10.524 1.00 97.81 219 ALA A N 1
ATOM 1653 C CA . ALA A 1 219 ? 4.057 -11.750 -9.301 1.00 97.81 219 ALA A CA 1
ATOM 1654 C C . ALA A 1 219 ? 3.057 -10.792 -8.630 1.00 97.81 219 ALA A C 1
ATOM 1656 O O . ALA A 1 219 ? 2.015 -11.231 -8.136 1.00 97.81 219 ALA A O 1
ATOM 1657 N N . VAL A 1 220 ? 3.349 -9.487 -8.637 1.00 98.19 220 VAL A N 1
ATOM 1658 C CA . VAL A 1 220 ? 2.429 -8.455 -8.142 1.00 98.19 220 VAL A CA 1
ATOM 1659 C C . VAL A 1 220 ? 1.163 -8.412 -8.997 1.00 98.19 220 VAL A C 1
ATOM 1661 O O . VAL A 1 220 ? 0.069 -8.427 -8.436 1.00 98.19 220 VAL A O 1
ATOM 1664 N N . ALA A 1 221 ? 1.282 -8.433 -10.327 1.00 96.88 221 ALA A N 1
ATOM 1665 C CA . ALA A 1 221 ? 0.140 -8.419 -11.240 1.00 96.88 221 ALA A CA 1
ATOM 1666 C C . ALA A 1 221 ? -0.812 -9.598 -10.984 1.00 96.88 221 ALA A C 1
ATOM 1668 O O . ALA A 1 221 ? -2.009 -9.387 -10.799 1.00 96.88 221 ALA A O 1
ATOM 1669 N N . ALA A 1 222 ? -0.278 -10.818 -10.846 1.00 95.75 222 ALA A N 1
ATOM 1670 C CA . ALA A 1 222 ? -1.074 -12.004 -10.518 1.00 95.75 222 ALA A CA 1
ATOM 1671 C C . ALA A 1 222 ? -1.832 -11.862 -9.183 1.00 95.75 222 ALA A C 1
ATOM 1673 O O . ALA A 1 222 ? -2.956 -12.337 -9.033 1.00 95.75 222 ALA A O 1
ATOM 1674 N N . LYS A 1 223 ? -1.239 -11.178 -8.198 1.00 95.44 223 LYS A N 1
ATOM 1675 C CA . LYS A 1 223 ? -1.880 -10.923 -6.900 1.00 95.44 223 LYS A CA 1
ATOM 1676 C C . LYS A 1 223 ? -3.003 -9.882 -6.981 1.00 95.44 223 LYS A C 1
ATOM 1678 O O . LYS A 1 223 ? -3.931 -9.899 -6.167 1.00 95.44 223 LYS A O 1
ATOM 1683 N N . LEU A 1 224 ? -2.905 -8.965 -7.939 1.00 95.69 224 LEU A N 1
ATOM 1684 C CA . LEU A 1 224 ? -3.870 -7.891 -8.158 1.00 95.69 224 LEU A CA 1
ATOM 1685 C C . LEU A 1 224 ? -5.067 -8.313 -9.017 1.00 95.69 224 LEU A C 1
ATOM 1687 O O . LEU A 1 224 ? -6.076 -7.618 -8.987 1.00 95.69 224 LEU A O 1
ATOM 1691 N N . GLU A 1 225 ? -5.025 -9.470 -9.686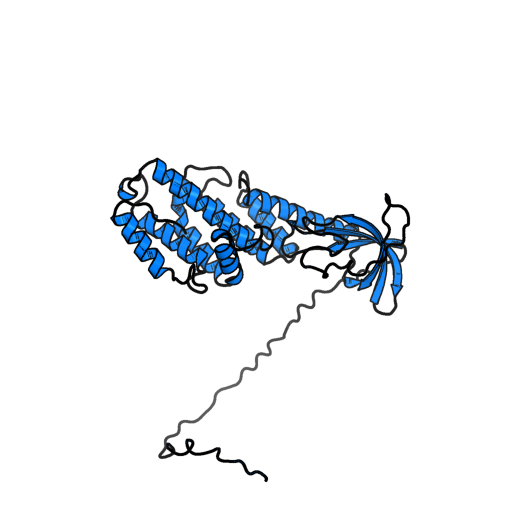 1.00 92.75 225 GLU A N 1
ATOM 1692 C CA . GLU A 1 225 ? -6.175 -10.023 -10.426 1.00 92.75 225 GLU A CA 1
ATOM 1693 C C . GLU A 1 225 ? -7.433 -10.171 -9.555 1.00 92.75 225 GLU A C 1
ATOM 1695 O O . GLU A 1 225 ? -8.553 -9.991 -10.030 1.00 92.75 225 GLU A O 1
ATOM 1700 N N . SER A 1 226 ? -7.269 -10.469 -8.260 1.00 91.69 226 SER A N 1
ATOM 1701 C CA . SER A 1 226 ? -8.382 -10.548 -7.305 1.00 91.69 226 SER A CA 1
ATOM 1702 C C . SER A 1 226 ? -8.727 -9.211 -6.633 1.00 91.69 226 SER A C 1
ATOM 1704 O O . SER A 1 226 ? -9.529 -9.205 -5.702 1.00 91.69 226 SER A O 1
ATOM 1706 N N . HIS A 1 227 ? -8.094 -8.110 -7.049 1.00 93.44 227 HIS A N 1
ATOM 1707 C CA . HIS A 1 227 ? -8.259 -6.760 -6.494 1.00 93.44 227 HIS A CA 1
ATOM 1708 C C . HIS A 1 227 ? -8.351 -5.671 -7.591 1.00 93.44 227 HIS A C 1
ATOM 1710 O O . HIS A 1 227 ? -7.665 -4.644 -7.495 1.00 93.44 227 HIS A O 1
ATOM 1716 N N . PRO A 1 228 ? -9.164 -5.858 -8.650 1.00 91.00 228 PRO A N 1
ATOM 1717 C CA . PRO A 1 228 ? -9.229 -4.920 -9.773 1.00 91.00 228 PRO A CA 1
ATOM 1718 C C . PRO 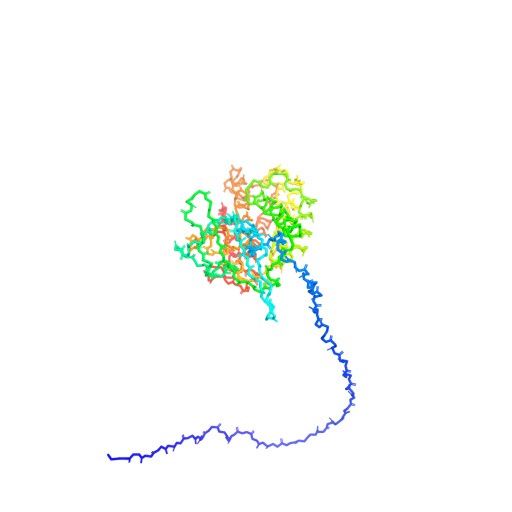A 1 228 ? -9.628 -3.494 -9.354 1.00 91.00 228 PRO A C 1
ATOM 1720 O O . PRO A 1 228 ? -9.143 -2.517 -9.919 1.00 91.00 228 PRO A O 1
ATOM 1723 N N . GLU A 1 229 ? -10.448 -3.345 -8.313 1.00 90.00 229 GLU A N 1
ATOM 1724 C CA . GLU A 1 229 ? -10.873 -2.047 -7.777 1.00 90.00 229 GLU A CA 1
ATOM 1725 C C . GLU A 1 229 ? -9.721 -1.236 -7.157 1.00 90.00 229 GLU A C 1
ATOM 1727 O O . GLU A 1 229 ? -9.733 -0.000 -7.178 1.00 90.00 229 GLU A O 1
ATOM 1732 N N . ALA A 1 230 ? -8.704 -1.922 -6.620 1.00 91.31 230 ALA A N 1
ATOM 1733 C CA . ALA A 1 230 ? -7.503 -1.276 -6.095 1.00 91.31 230 ALA A CA 1
ATOM 1734 C C . ALA A 1 230 ? -6.664 -0.686 -7.234 1.00 91.31 230 ALA A C 1
ATOM 1736 O O . ALA A 1 230 ? -6.127 0.415 -7.108 1.00 91.31 230 ALA A O 1
ATOM 1737 N N . VAL A 1 231 ? -6.584 -1.410 -8.354 1.00 92.19 231 VAL A N 1
ATOM 1738 C CA . VAL A 1 231 ? -5.868 -0.988 -9.561 1.00 92.19 231 VAL A CA 1
ATOM 1739 C C . VAL A 1 231 ? -6.572 0.182 -10.235 1.00 92.19 231 VAL A C 1
ATOM 1741 O O . VAL A 1 231 ? -5.919 1.174 -10.546 1.00 92.19 231 VAL A O 1
ATOM 1744 N N . GLU A 1 232 ? -7.901 0.142 -10.358 1.00 89.00 232 GLU A N 1
ATOM 1745 C CA . GLU A 1 232 ? -8.687 1.283 -10.846 1.00 89.00 232 GLU A CA 1
ATOM 1746 C C . GLU A 1 232 ? -8.449 2.534 -9.984 1.00 89.00 232 GLU A C 1
ATOM 1748 O O . GLU A 1 232 ? -8.239 3.639 -10.489 1.00 89.00 232 GLU A O 1
ATOM 1753 N N . THR A 1 233 ? -8.449 2.370 -8.660 1.00 89.56 233 THR A N 1
ATOM 1754 C CA . THR A 1 233 ? -8.197 3.474 -7.727 1.00 89.56 233 THR A CA 1
ATOM 1755 C C . THR A 1 233 ? -6.772 4.011 -7.860 1.00 89.56 233 THR A C 1
ATOM 1757 O O . THR A 1 233 ? -6.593 5.228 -7.932 1.00 89.56 233 THR A O 1
ATOM 1760 N N . ALA A 1 234 ? -5.768 3.139 -7.979 1.00 91.25 234 ALA A N 1
ATOM 1761 C CA . ALA A 1 234 ? -4.382 3.537 -8.213 1.00 91.25 234 ALA A CA 1
ATOM 1762 C C . ALA A 1 234 ? -4.215 4.283 -9.547 1.00 91.25 234 ALA A C 1
ATOM 1764 O O . ALA A 1 234 ? -3.593 5.342 -9.583 1.00 91.25 234 ALA A O 1
ATOM 1765 N N . ALA A 1 235 ? -4.835 3.797 -10.624 1.00 87.62 235 ALA A N 1
ATOM 1766 C CA . ALA A 1 235 ? -4.819 4.448 -11.930 1.00 87.62 235 ALA A CA 1
ATOM 1767 C C . ALA A 1 235 ? -5.412 5.865 -11.874 1.00 87.62 235 ALA A C 1
ATOM 1769 O O . ALA A 1 235 ? -4.841 6.806 -12.426 1.00 87.62 235 ALA A O 1
ATOM 1770 N N . ARG A 1 236 ? -6.525 6.052 -11.152 1.00 84.94 236 ARG A N 1
ATOM 1771 C CA . ARG A 1 236 ? -7.118 7.382 -10.945 1.00 84.94 236 ARG A CA 1
ATOM 1772 C C . ARG A 1 236 ? -6.236 8.306 -10.101 1.00 84.94 236 ARG A C 1
ATOM 1774 O O . ARG A 1 236 ? -6.201 9.508 -10.384 1.00 84.94 236 ARG A O 1
ATOM 1781 N N . MET A 1 237 ? -5.543 7.770 -9.091 1.00 86.56 237 MET A N 1
ATOM 1782 C CA . MET A 1 237 ? -4.567 8.516 -8.284 1.00 86.56 237 MET A CA 1
ATOM 1783 C C . MET A 1 237 ? -3.389 8.990 -9.143 1.00 86.56 237 MET A C 1
ATOM 1785 O O . MET A 1 237 ? -3.074 10.176 -9.119 1.00 86.56 237 MET A O 1
ATOM 1789 N N . LEU A 1 238 ? -2.806 8.102 -9.955 1.00 86.38 238 LEU A N 1
ATOM 1790 C CA . LEU A 1 238 ? -1.728 8.441 -10.892 1.00 86.38 238 LEU A CA 1
ATOM 1791 C C . LEU A 1 238 ? -2.176 9.459 -11.951 1.00 86.38 238 LEU A C 1
ATOM 1793 O O . LEU A 1 238 ? -1.419 10.353 -12.313 1.00 86.38 238 LEU A O 1
ATOM 1797 N N . GLY A 1 239 ? -3.433 9.381 -12.396 1.00 79.38 239 GLY A N 1
ATOM 1798 C CA . GLY A 1 239 ? -4.039 10.368 -13.293 1.00 79.38 239 GLY A CA 1
ATOM 1799 C C . GLY A 1 239 ? -4.411 11.709 -12.638 1.00 79.38 239 GLY A C 1
ATOM 1800 O O . GLY A 1 239 ? -4.920 12.589 -13.329 1.00 79.38 239 GLY A O 1
ATOM 1801 N N . GLY A 1 240 ? -4.216 11.880 -11.323 1.00 75.12 240 GLY A N 1
ATOM 1802 C CA . GLY A 1 240 ? -4.509 13.125 -10.598 1.00 75.12 240 GLY A CA 1
ATOM 1803 C C . GLY A 1 240 ? -6.001 13.420 -10.375 1.00 75.12 240 GLY A C 1
ATOM 1804 O O . GLY A 1 240 ? -6.375 14.573 -10.169 1.00 75.12 240 GLY A O 1
ATOM 1805 N N . THR A 1 241 ? -6.872 12.404 -10.432 1.00 61.03 241 THR A N 1
ATOM 1806 C CA . THR A 1 241 ? -8.344 12.573 -10.483 1.00 61.03 241 THR A CA 1
ATOM 1807 C C . THR A 1 241 ? -9.106 12.182 -9.203 1.00 61.03 241 THR A C 1
ATOM 1809 O O . THR A 1 241 ? -10.332 12.265 -9.183 1.00 61.03 241 THR A O 1
ATOM 1812 N N . THR A 1 242 ? -8.440 11.737 -8.129 1.00 57.56 242 THR A N 1
ATOM 1813 C CA . THR A 1 242 ? -9.077 11.212 -6.889 1.00 57.56 242 THR A CA 1
ATOM 1814 C C . THR A 1 242 ? -8.430 11.812 -5.621 1.00 57.56 242 THR A C 1
ATOM 1816 O O . THR A 1 242 ? -7.286 12.263 -5.715 1.00 57.56 242 THR A O 1
ATOM 1819 N N . PRO A 1 243 ? -9.120 11.877 -4.450 1.00 52.03 243 PRO A N 1
ATOM 1820 C CA . PRO A 1 243 ? -8.546 12.416 -3.211 1.00 52.03 243 PRO A CA 1
ATOM 1821 C C . PRO A 1 243 ? -7.340 11.605 -2.698 1.00 52.03 243 PRO A C 1
ATOM 1823 O O . PRO A 1 243 ? -7.049 10.525 -3.203 1.00 52.03 243 PRO A O 1
ATOM 1826 N N . GLN A 1 244 ? -6.636 12.175 -1.708 1.00 54.97 244 GLN A N 1
ATOM 1827 C CA . GLN A 1 244 ? -5.335 11.756 -1.150 1.00 54.97 244 GLN A CA 1
ATOM 1828 C C . GLN A 1 244 ? -5.162 10.230 -0.990 1.00 54.97 244 GLN A C 1
ATOM 1830 O O . GLN A 1 244 ? -6.112 9.537 -0.652 1.00 54.97 244 GLN A O 1
ATOM 1835 N N . HIS A 1 245 ? -3.918 9.737 -1.119 1.00 57.88 245 HIS A N 1
ATOM 1836 C CA . HIS A 1 245 ? -3.446 8.335 -1.007 1.00 57.88 245 HIS A CA 1
ATOM 1837 C C . HIS A 1 245 ? -3.961 7.490 0.189 1.00 57.88 245 HIS A C 1
ATOM 1839 O O . HIS A 1 245 ? -3.580 6.337 0.340 1.00 57.88 245 HIS A O 1
ATOM 1845 N N . ARG A 1 246 ? -4.773 8.046 1.087 1.00 61.59 246 ARG A N 1
ATOM 1846 C CA . ARG A 1 246 ? -5.092 7.493 2.403 1.00 61.59 246 ARG A CA 1
ATOM 1847 C C . ARG A 1 246 ? -6.315 6.580 2.443 1.00 61.59 246 ARG A C 1
ATOM 1849 O O . ARG A 1 246 ? -6.445 5.840 3.409 1.00 61.59 246 ARG A O 1
ATOM 1856 N N . ASP A 1 247 ? -7.189 6.587 1.444 1.00 72.00 247 ASP A N 1
ATOM 1857 C CA . ASP A 1 247 ? -8.469 5.869 1.573 1.00 72.00 247 ASP A CA 1
ATOM 1858 C C . ASP A 1 247 ? -8.372 4.379 1.205 1.00 72.00 247 ASP A C 1
ATOM 1860 O O . ASP A 1 247 ? -9.051 3.547 1.807 1.00 72.00 247 ASP A O 1
ATOM 1864 N N . ASP A 1 248 ? -7.492 4.016 0.265 1.00 86.94 248 ASP A N 1
ATOM 1865 C CA . ASP A 1 248 ? -7.268 2.622 -0.128 1.00 86.94 248 ASP A CA 1
ATOM 1866 C C . ASP A 1 248 ? -5.798 2.227 0.059 1.00 86.94 248 ASP A C 1
ATOM 1868 O O . ASP A 1 248 ? -4.937 2.632 -0.734 1.00 86.94 248 ASP A O 1
ATOM 1872 N N . PRO A 1 249 ? -5.489 1.401 1.078 1.00 89.19 249 PRO A N 1
ATOM 1873 C CA . PRO A 1 249 ? -4.111 1.093 1.403 1.00 89.19 249 PRO A CA 1
ATOM 1874 C C . PRO A 1 249 ? -3.399 0.292 0.306 1.00 89.19 249 PRO A C 1
ATOM 1876 O O . PRO A 1 249 ? -2.185 0.422 0.139 1.00 89.19 249 PRO A O 1
ATOM 1879 N N . LEU A 1 250 ? -4.144 -0.518 -0.456 1.00 93.81 250 LEU A N 1
ATOM 1880 C CA . LEU A 1 250 ? -3.592 -1.320 -1.544 1.00 93.81 250 LEU A CA 1
ATOM 1881 C C . LEU A 1 250 ? -3.313 -0.454 -2.778 1.00 93.81 250 LEU A C 1
ATOM 1883 O O . LEU A 1 250 ? -2.233 -0.559 -3.358 1.00 93.81 250 LEU A O 1
ATOM 1887 N N . ALA A 1 251 ? -4.230 0.456 -3.123 1.00 92.81 251 ALA A N 1
ATOM 1888 C CA . ALA A 1 251 ? -4.017 1.420 -4.203 1.00 92.81 251 ALA A CA 1
ATOM 1889 C C . ALA A 1 251 ? -2.772 2.284 -3.956 1.00 92.81 251 ALA A C 1
ATOM 1891 O O . ALA A 1 251 ? -1.946 2.457 -4.848 1.00 92.81 251 ALA A O 1
ATOM 1892 N N . ALA A 1 252 ? -2.576 2.759 -2.724 1.00 91.75 252 ALA A N 1
ATOM 1893 C CA . ALA A 1 252 ? -1.394 3.539 -2.373 1.00 91.75 252 ALA A CA 1
ATOM 1894 C C . ALA A 1 252 ? -0.079 2.747 -2.445 1.00 91.75 252 ALA A C 1
ATOM 1896 O O . ALA A 1 252 ? 0.943 3.326 -2.802 1.00 91.75 252 ALA A O 1
ATOM 1897 N N . VAL A 1 253 ? -0.078 1.433 -2.185 1.00 94.88 253 VAL A N 1
ATOM 1898 C CA . VAL A 1 253 ? 1.110 0.597 -2.452 1.00 94.88 253 VAL A CA 1
ATOM 1899 C C . VAL A 1 253 ? 1.385 0.475 -3.949 1.00 94.88 253 VAL A C 1
ATOM 1901 O O . VAL A 1 253 ? 2.543 0.543 -4.345 1.00 94.88 253 VAL A O 1
ATOM 1904 N N . ILE A 1 254 ? 0.354 0.339 -4.788 1.00 95.38 254 ILE A N 1
ATOM 1905 C CA . ILE A 1 254 ? 0.521 0.302 -6.252 1.00 95.38 254 ILE A CA 1
ATOM 1906 C C . ILE A 1 254 ? 1.106 1.628 -6.759 1.00 95.38 254 ILE A C 1
ATOM 1908 O O . ILE A 1 254 ? 2.046 1.625 -7.550 1.00 95.38 254 ILE A O 1
ATOM 1912 N N . VAL A 1 255 ? 0.606 2.761 -6.259 1.00 93.94 255 VAL A N 1
ATOM 1913 C CA . VAL A 1 255 ? 1.172 4.086 -6.559 1.00 93.94 255 VAL A CA 1
ATOM 1914 C C . VAL A 1 255 ? 2.613 4.186 -6.061 1.00 93.94 255 VAL A C 1
ATOM 1916 O O . VAL A 1 255 ? 3.484 4.648 -6.789 1.00 93.94 255 VAL A O 1
ATOM 1919 N N . ARG A 1 256 ? 2.914 3.684 -4.860 1.00 94.38 256 ARG A N 1
ATOM 1920 C CA . ARG A 1 256 ? 4.290 3.686 -4.354 1.00 94.38 256 ARG A CA 1
ATOM 1921 C C . ARG A 1 256 ? 5.232 2.849 -5.224 1.00 94.38 256 ARG A C 1
ATOM 1923 O O . ARG A 1 256 ? 6.377 3.239 -5.430 1.00 94.38 256 ARG A O 1
ATOM 1930 N N . LEU A 1 257 ? 4.768 1.711 -5.743 1.00 95.75 257 LEU A N 1
ATOM 1931 C CA . LEU A 1 257 ? 5.534 0.911 -6.701 1.00 95.75 257 LEU A CA 1
ATOM 1932 C C . LEU A 1 257 ? 5.829 1.683 -7.986 1.00 95.75 257 LEU A C 1
ATOM 1934 O O . LEU A 1 257 ? 6.957 1.605 -8.466 1.00 95.75 257 LEU A O 1
ATOM 1938 N N . HIS A 1 258 ? 4.846 2.422 -8.510 1.00 95.81 258 HIS A N 1
ATOM 1939 C CA . HIS A 1 258 ? 5.040 3.305 -9.660 1.00 95.81 258 HIS A CA 1
ATOM 1940 C C . HIS A 1 258 ? 6.159 4.311 -9.398 1.00 95.81 258 HIS A C 1
ATOM 1942 O O . HIS A 1 258 ? 7.113 4.362 -10.162 1.00 95.81 258 HIS A O 1
ATOM 1948 N N . GLU A 1 259 ? 6.072 5.058 -8.294 1.00 94.62 259 GLU A N 1
ATOM 1949 C CA . GLU A 1 259 ? 7.057 6.085 -7.931 1.00 94.62 259 GLU A CA 1
ATOM 1950 C C . GLU A 1 259 ? 8.472 5.511 -7.814 1.00 94.62 259 GLU A C 1
ATOM 1952 O O . GLU A 1 259 ? 9.425 6.088 -8.326 1.00 94.62 259 GLU A O 1
ATOM 1957 N N . ILE A 1 260 ? 8.612 4.356 -7.153 1.00 94.62 260 ILE A N 1
ATOM 1958 C CA . ILE A 1 260 ? 9.905 3.681 -7.000 1.00 94.62 260 ILE A CA 1
ATOM 1959 C C . ILE A 1 260 ? 10.457 3.259 -8.365 1.00 94.62 260 ILE A C 1
ATOM 1961 O O . ILE A 1 260 ? 11.661 3.364 -8.601 1.00 94.62 260 ILE A O 1
ATOM 1965 N N . LEU A 1 261 ? 9.600 2.740 -9.246 1.00 96.69 261 LEU A N 1
ATOM 1966 C CA . LEU A 1 261 ? 10.011 2.288 -10.567 1.00 96.69 261 LEU A CA 1
ATOM 1967 C C . LEU A 1 261 ? 10.413 3.466 -11.464 1.00 96.69 261 LEU A C 1
ATOM 1969 O O . LEU A 1 261 ? 11.446 3.388 -12.124 1.00 96.69 261 LEU A O 1
ATOM 1973 N N . ASP A 1 262 ? 9.630 4.543 -11.444 1.00 96.31 262 ASP A N 1
ATOM 1974 C CA . ASP A 1 262 ? 9.885 5.786 -12.175 1.00 96.31 262 ASP A CA 1
ATOM 1975 C C . ASP A 1 262 ? 11.218 6.415 -11.746 1.00 96.31 262 ASP A C 1
ATOM 1977 O O . ASP A 1 262 ? 12.080 6.682 -12.580 1.00 96.31 262 ASP A O 1
ATOM 1981 N N . GLU A 1 263 ? 11.455 6.526 -10.433 1.00 95.38 263 GLU A N 1
ATOM 1982 C CA . GLU A 1 263 ? 12.717 7.021 -9.873 1.00 95.38 263 GLU A CA 1
ATOM 1983 C C . GLU A 1 263 ? 13.913 6.174 -10.340 1.00 95.38 263 GLU A C 1
ATOM 1985 O O . GLU A 1 263 ? 14.930 6.706 -10.791 1.00 95.38 263 GLU A O 1
ATOM 1990 N N . GLN A 1 264 ? 13.794 4.844 -10.286 1.00 95.56 264 GLN A N 1
ATOM 1991 C CA . GLN A 1 264 ? 14.877 3.934 -10.668 1.00 95.56 264 GLN A CA 1
ATOM 1992 C C . GLN A 1 264 ? 15.160 3.941 -12.173 1.00 95.56 264 GLN A C 1
ATOM 1994 O O . GLN A 1 264 ? 16.323 3.868 -12.576 1.00 95.56 264 GLN A O 1
ATOM 1999 N N . LEU A 1 265 ? 14.130 4.019 -13.015 1.00 97.12 265 LEU A N 1
ATOM 2000 C CA . LEU A 1 265 ? 14.304 4.141 -14.462 1.00 97.12 265 LEU A CA 1
ATOM 2001 C C . LEU A 1 265 ? 14.893 5.510 -14.825 1.00 97.12 265 LEU A C 1
ATOM 2003 O O . LEU A 1 265 ? 15.838 5.563 -15.610 1.00 97.12 265 LEU A O 1
ATOM 2007 N N . GLY A 1 266 ? 14.450 6.587 -14.171 1.00 96.69 266 GLY A N 1
ATOM 2008 C CA . GLY A 1 266 ? 15.031 7.922 -14.320 1.00 96.69 266 GLY A CA 1
ATOM 2009 C C . GLY A 1 266 ? 16.506 7.990 -13.900 1.00 96.69 266 GLY A C 1
ATOM 2010 O O . GLY A 1 266 ? 17.316 8.655 -14.547 1.00 96.69 266 GLY A O 1
ATOM 2011 N N . GLU A 1 267 ? 16.915 7.253 -12.862 1.00 95.81 267 GLU A N 1
ATOM 2012 C CA . GLU A 1 267 ? 18.334 7.098 -12.507 1.00 95.81 267 GLU A CA 1
ATOM 2013 C C . GLU A 1 267 ? 19.155 6.382 -13.595 1.00 95.81 267 GLU A C 1
ATOM 2015 O O . GLU A 1 267 ? 20.356 6.645 -13.735 1.00 95.81 267 GLU A O 1
ATOM 2020 N N . LEU A 1 268 ? 18.558 5.438 -14.332 1.00 95.81 268 LEU A N 1
ATOM 2021 C CA . LEU A 1 268 ? 19.220 4.795 -15.470 1.00 95.81 268 LEU A CA 1
ATOM 2022 C C . LEU A 1 268 ? 19.312 5.742 -16.671 1.00 95.81 268 LEU A C 1
ATOM 2024 O O . LEU A 1 268 ? 20.383 5.837 -17.271 1.00 95.81 268 LEU A O 1
ATOM 2028 N N . GLU A 1 269 ? 18.249 6.489 -16.963 1.00 96.19 269 GLU A N 1
ATOM 2029 C CA . GLU A 1 269 ? 18.221 7.509 -18.018 1.00 96.19 269 GLU A CA 1
ATOM 2030 C C . GLU A 1 269 ? 19.283 8.596 -17.793 1.00 96.19 269 GLU A C 1
ATOM 2032 O O . GLU A 1 269 ? 20.012 8.970 -18.710 1.00 96.19 269 GLU A O 1
ATOM 2037 N N . GLN A 1 270 ? 19.475 9.046 -16.551 1.00 95.50 270 GLN A N 1
ATOM 2038 C CA . GLN A 1 270 ? 20.535 10.008 -16.219 1.00 95.50 270 GLN A CA 1
ATOM 2039 C C . GLN A 1 270 ? 21.951 9.478 -16.499 1.00 95.50 270 GLN A C 1
ATOM 2041 O O . GLN A 1 270 ? 22.878 10.269 -16.686 1.00 95.50 270 GLN A O 1
ATOM 2046 N N . LYS A 1 271 ? 22.145 8.152 -16.516 1.00 94.00 271 LYS A N 1
ATOM 2047 C CA . LYS A 1 271 ? 23.432 7.527 -16.870 1.00 94.00 271 LYS A CA 1
ATOM 2048 C C . LYS A 1 271 ? 23.602 7.380 -18.377 1.00 94.00 271 LYS A C 1
ATOM 2050 O O . LYS A 1 271 ? 24.739 7.416 -18.843 1.00 94.00 271 LYS A O 1
ATOM 2055 N N . SER A 1 272 ? 22.508 7.194 -19.112 1.00 95.19 272 SER A N 1
ATOM 2056 C CA . SER A 1 272 ? 22.498 7.109 -20.569 1.00 95.19 272 SER A CA 1
ATOM 2057 C C . SER A 1 272 ? 21.169 7.601 -21.134 1.00 95.19 272 SER A C 1
ATOM 2059 O O . SER A 1 272 ? 20.129 6.978 -20.919 1.00 95.19 272 SER A O 1
ATOM 2061 N N . ALA A 1 273 ? 21.222 8.675 -21.923 1.00 94.69 273 ALA A N 1
ATOM 2062 C CA . ALA A 1 273 ? 20.047 9.190 -22.621 1.00 94.69 273 ALA A CA 1
ATOM 2063 C C . ALA A 1 273 ? 19.488 8.176 -23.636 1.00 94.69 273 ALA A C 1
ATOM 2065 O O . ALA A 1 273 ? 18.285 8.152 -23.859 1.00 94.69 273 ALA A O 1
ATOM 2066 N N . ASP A 1 274 ? 20.342 7.318 -24.208 1.00 96.94 274 ASP A N 1
ATOM 2067 C CA . ASP A 1 274 ? 19.913 6.208 -25.061 1.00 96.94 274 ASP A CA 1
ATOM 2068 C C . ASP A 1 274 ? 19.779 4.917 -24.220 1.00 96.94 274 ASP A C 1
ATOM 2070 O O . ASP A 1 274 ? 20.793 4.416 -23.708 1.00 96.94 274 ASP A O 1
ATOM 2074 N N . PRO A 1 275 ? 18.570 4.339 -24.069 1.00 96.00 275 PRO A N 1
ATOM 2075 C CA . PRO A 1 275 ? 18.356 3.109 -23.306 1.00 96.00 275 PRO A CA 1
ATOM 2076 C C . PRO A 1 275 ? 19.093 1.897 -23.891 1.00 96.00 275 PRO A C 1
ATOM 2078 O O . PRO A 1 275 ? 19.322 0.921 -23.182 1.00 96.00 275 PRO A O 1
ATOM 2081 N N . ARG A 1 276 ? 19.508 1.939 -25.164 1.00 96.50 276 ARG A N 1
ATOM 2082 C CA . ARG A 1 276 ? 20.265 0.858 -25.821 1.00 96.50 276 ARG A CA 1
ATOM 2083 C C . ARG A 1 276 ? 21.732 0.821 -25.390 1.00 96.50 276 ARG A C 1
ATOM 2085 O O . ARG A 1 276 ? 22.404 -0.186 -25.602 1.00 96.50 276 ARG A O 1
ATOM 2092 N N . GLU A 1 277 ? 22.225 1.910 -24.805 1.00 95.50 277 GLU A N 1
ATOM 2093 C CA . GLU A 1 277 ? 23.616 2.066 -24.368 1.00 95.50 277 GLU A CA 1
ATOM 2094 C C . GLU A 1 277 ? 23.785 1.908 -22.846 1.00 95.50 277 GLU A C 1
ATOM 2096 O O . GLU A 1 277 ? 24.909 1.943 -22.335 1.00 95.50 277 GLU A O 1
ATOM 2101 N N . VAL A 1 278 ? 22.692 1.711 -22.096 1.00 94.31 278 VAL A N 1
ATOM 2102 C CA . VAL A 1 278 ? 22.760 1.584 -20.637 1.00 94.31 278 VAL A CA 1
ATOM 2103 C C . VAL A 1 278 ? 23.482 0.294 -20.229 1.00 94.31 278 VAL A C 1
ATOM 2105 O O . VAL A 1 278 ? 23.167 -0.813 -20.664 1.00 94.31 278 VAL A O 1
ATOM 2108 N N . SER A 1 279 ? 24.483 0.418 -19.359 1.00 90.06 279 SER A N 1
ATOM 2109 C CA . SER A 1 279 ? 25.237 -0.745 -18.889 1.00 90.06 279 SER A CA 1
ATOM 2110 C C . SER A 1 279 ? 24.402 -1.608 -17.941 1.00 90.06 279 SER A C 1
ATOM 2112 O O . SER A 1 279 ? 23.805 -1.103 -16.988 1.00 90.06 279 SER A O 1
ATOM 2114 N N . GLY A 1 280 ? 24.422 -2.923 -18.166 1.00 90.06 280 GLY A N 1
ATOM 2115 C CA . GLY A 1 280 ? 23.779 -3.912 -17.300 1.00 90.06 280 GLY A CA 1
ATOM 2116 C C . GLY A 1 280 ? 22.327 -4.241 -17.648 1.00 90.06 280 GLY A C 1
ATOM 2117 O O . GLY A 1 280 ? 21.761 -5.087 -16.966 1.00 90.06 280 GLY A O 1
ATOM 2118 N N . PHE A 1 281 ? 21.756 -3.630 -18.693 1.00 95.62 281 PHE A N 1
ATOM 2119 C CA . PHE A 1 281 ? 20.441 -3.996 -19.224 1.00 95.62 281 PHE A CA 1
ATOM 2120 C C . PHE A 1 281 ? 20.469 -4.051 -20.747 1.00 95.62 281 PHE A C 1
ATOM 2122 O O . PHE A 1 281 ? 21.006 -3.174 -21.416 1.00 95.62 281 PHE A O 1
ATOM 2129 N N . SER A 1 282 ? 19.849 -5.084 -21.294 1.00 96.12 282 SER A N 1
ATOM 2130 C CA . SER A 1 282 ? 19.441 -5.143 -22.690 1.00 96.12 282 SER A CA 1
ATOM 2131 C C . SER A 1 282 ? 18.097 -4.441 -22.899 1.00 96.12 282 SER A C 1
ATOM 2133 O O . SER A 1 282 ? 17.304 -4.278 -21.969 1.00 96.12 282 SER A O 1
ATOM 2135 N N . VAL A 1 283 ? 17.801 -4.085 -24.152 1.00 96.69 283 VAL A N 1
ATOM 2136 C CA . VAL A 1 283 ? 16.481 -3.565 -24.550 1.00 96.69 283 VAL A CA 1
ATOM 2137 C C . VAL A 1 283 ? 15.357 -4.525 -24.151 1.00 96.69 283 VAL A C 1
ATOM 2139 O O . VAL A 1 283 ? 14.316 -4.076 -23.681 1.00 96.69 283 VAL A O 1
ATOM 2142 N N . ASP A 1 284 ? 15.574 -5.835 -24.278 1.00 97.25 284 ASP A N 1
ATOM 2143 C CA . ASP A 1 284 ? 14.578 -6.847 -23.914 1.00 97.25 284 ASP A CA 1
ATOM 2144 C C . ASP A 1 284 ? 14.313 -6.879 -22.401 1.00 97.25 284 ASP A C 1
ATOM 2146 O O . ASP A 1 284 ? 13.167 -7.030 -21.975 1.00 97.25 284 ASP A O 1
ATOM 2150 N N . GLU A 1 285 ? 15.349 -6.699 -21.575 1.00 97.56 285 GLU A N 1
ATOM 2151 C CA . GLU A 1 285 ? 15.201 -6.619 -20.117 1.00 97.56 285 GLU A CA 1
ATOM 2152 C C . GLU A 1 285 ? 14.464 -5.346 -19.694 1.00 97.56 285 GLU A C 1
ATOM 2154 O O . GLU A 1 285 ? 13.568 -5.416 -18.851 1.00 97.56 285 GLU A O 1
ATOM 2159 N N . LEU A 1 286 ? 14.772 -4.200 -20.312 1.00 97.81 286 LEU A N 1
ATOM 2160 C CA . LEU A 1 286 ? 14.023 -2.960 -20.085 1.00 97.81 286 LEU A CA 1
ATOM 2161 C C . LEU A 1 286 ? 12.558 -3.126 -20.501 1.00 97.81 286 LEU A C 1
ATOM 2163 O O . LEU A 1 286 ? 11.655 -2.820 -19.722 1.00 97.81 286 LEU A O 1
ATOM 2167 N N . LEU A 1 287 ? 12.301 -3.683 -21.687 1.00 98.31 287 LEU A N 1
ATOM 2168 C CA . LEU A 1 287 ? 10.947 -3.939 -22.172 1.00 98.31 287 LEU A CA 1
ATOM 2169 C C . LEU A 1 287 ? 10.167 -4.871 -21.234 1.00 98.31 287 LEU A C 1
ATOM 2171 O O . LEU A 1 287 ? 8.970 -4.664 -21.024 1.00 98.31 287 LEU A O 1
ATOM 2175 N N . ALA A 1 288 ? 10.819 -5.878 -20.650 1.00 98.38 288 ALA A N 1
ATOM 2176 C CA . ALA A 1 288 ? 10.195 -6.771 -19.679 1.00 98.38 288 ALA A CA 1
ATOM 2177 C C . ALA A 1 288 ? 9.768 -6.035 -18.398 1.00 98.38 288 ALA A C 1
ATOM 2179 O O . ALA A 1 288 ? 8.697 -6.322 -17.867 1.00 98.38 288 ALA A O 1
ATOM 2180 N N . ILE A 1 289 ? 10.556 -5.060 -17.932 1.00 98.25 289 ILE A N 1
ATOM 2181 C CA . ILE A 1 289 ? 10.209 -4.220 -16.775 1.00 98.25 289 ILE A CA 1
ATOM 2182 C C . ILE A 1 289 ? 8.969 -3.370 -17.082 1.00 98.25 289 ILE A C 1
ATOM 2184 O O . ILE A 1 289 ? 8.000 -3.424 -16.326 1.00 98.25 289 ILE A O 1
ATOM 2188 N N . TYR A 1 290 ? 8.956 -2.657 -18.214 1.00 98.19 290 TYR A N 1
ATOM 2189 C CA . TYR A 1 290 ? 7.787 -1.875 -18.641 1.00 98.19 290 TYR A CA 1
ATOM 2190 C C . TYR A 1 290 ? 6.547 -2.757 -18.814 1.00 98.19 290 TYR A C 1
ATOM 2192 O O . TYR A 1 290 ? 5.479 -2.440 -18.302 1.00 98.19 290 TYR A O 1
ATOM 2200 N N . THR A 1 291 ? 6.689 -3.909 -19.475 1.00 97.75 291 THR A N 1
ATOM 2201 C CA . THR A 1 291 ? 5.582 -4.861 -19.662 1.00 97.75 291 THR A CA 1
ATOM 2202 C C . THR A 1 291 ? 5.038 -5.356 -18.320 1.00 97.75 291 THR A C 1
ATOM 2204 O O . THR A 1 291 ? 3.824 -5.422 -18.142 1.00 97.75 291 THR A O 1
ATOM 2207 N N . GLY A 1 292 ? 5.918 -5.674 -17.365 1.00 97.81 292 GLY A N 1
ATOM 2208 C CA . GLY A 1 292 ? 5.530 -6.061 -16.009 1.00 97.81 292 GLY A CA 1
ATOM 2209 C C . GLY A 1 292 ? 4.758 -4.952 -15.293 1.00 97.81 292 GLY A C 1
ATOM 2210 O O . GLY A 1 292 ? 3.730 -5.220 -14.677 1.00 97.81 292 GLY A O 1
ATOM 2211 N N . TRP A 1 293 ? 5.189 -3.694 -15.420 1.00 97.75 293 TRP A N 1
ATOM 2212 C CA . TRP A 1 293 ? 4.451 -2.554 -14.871 1.00 97.75 293 TRP A CA 1
ATOM 2213 C C . TRP A 1 293 ? 3.059 -2.417 -15.495 1.00 97.75 293 TRP A C 1
ATOM 2215 O O . TRP A 1 293 ? 2.072 -2.281 -14.772 1.00 97.75 293 TRP A O 1
ATOM 2225 N N . PHE A 1 294 ? 2.949 -2.531 -16.820 1.00 96.31 294 PHE A N 1
ATOM 2226 C CA . PHE A 1 294 ? 1.651 -2.452 -17.485 1.00 96.31 294 PHE A CA 1
ATOM 2227 C C . PHE A 1 294 ? 0.716 -3.592 -17.077 1.00 96.31 294 PHE A C 1
ATOM 2229 O O . PHE A 1 294 ? -0.480 -3.364 -16.924 1.00 96.31 294 PHE A O 1
ATOM 2236 N N . ARG A 1 295 ? 1.239 -4.791 -16.795 1.00 96.50 295 ARG A N 1
ATOM 2237 C CA . ARG A 1 295 ? 0.461 -5.886 -16.187 1.00 96.50 295 ARG A CA 1
ATOM 2238 C C . ARG A 1 295 ? -0.034 -5.547 -14.783 1.00 96.50 295 ARG A C 1
ATOM 2240 O O . ARG A 1 295 ? -1.166 -5.880 -14.449 1.00 96.50 295 ARG A O 1
ATOM 2247 N N . VAL A 1 296 ? 0.776 -4.866 -13.971 1.00 96.88 296 VAL A N 1
ATOM 2248 C CA . VAL A 1 296 ? 0.378 -4.401 -12.630 1.00 96.88 296 VAL A CA 1
ATOM 2249 C C . VAL A 1 296 ? -0.755 -3.378 -12.720 1.00 96.88 296 VAL A C 1
ATOM 2251 O O . VAL A 1 296 ? -1.794 -3.573 -12.091 1.00 96.88 296 VAL A O 1
ATOM 2254 N N . ILE A 1 297 ? -0.593 -2.317 -13.517 1.00 94.12 297 ILE A N 1
ATOM 2255 C CA . ILE A 1 297 ? -1.561 -1.206 -13.578 1.00 94.12 297 ILE A CA 1
ATOM 2256 C C . ILE A 1 297 ? -2.827 -1.523 -14.395 1.00 94.12 297 ILE A C 1
ATOM 2258 O O . ILE A 1 297 ? -3.777 -0.745 -14.384 1.00 94.12 297 ILE A O 1
ATOM 2262 N N . THR A 1 298 ? -2.868 -2.680 -15.060 1.00 91.88 298 THR A N 1
ATOM 2263 C CA . THR A 1 298 ? -4.073 -3.230 -15.712 1.00 91.88 298 THR A CA 1
ATOM 2264 C C . THR A 1 298 ? -4.648 -4.458 -14.994 1.00 91.88 298 THR A C 1
ATOM 2266 O O . THR A 1 298 ? -5.661 -5.010 -15.426 1.00 91.88 298 THR A O 1
ATOM 2269 N N . ALA A 1 299 ? -4.000 -4.925 -13.916 1.00 91.38 299 ALA A N 1
ATOM 2270 C CA . ALA A 1 299 ? -4.279 -6.219 -13.286 1.00 91.38 299 ALA A CA 1
ATOM 2271 C C . ALA A 1 299 ? -4.422 -7.354 -14.324 1.00 91.38 299 ALA A C 1
ATOM 2273 O O . ALA A 1 299 ? -5.457 -8.020 -14.378 1.00 91.38 299 ALA A O 1
ATOM 2274 N N . ASN A 1 300 ? -3.406 -7.537 -15.177 1.00 91.38 300 ASN A N 1
ATOM 2275 C CA . ASN A 1 300 ? -3.412 -8.490 -16.296 1.00 91.38 300 ASN A CA 1
ATOM 2276 C C . ASN A 1 300 ? -4.648 -8.336 -17.207 1.00 91.38 300 ASN A C 1
ATOM 2278 O O . ASN A 1 300 ? -5.365 -9.302 -17.465 1.00 91.38 300 ASN A O 1
ATOM 2282 N N . ASP A 1 301 ? -4.904 -7.111 -17.675 1.00 90.56 301 ASP A N 1
ATOM 2283 C CA . ASP A 1 301 ? -6.022 -6.749 -18.564 1.00 90.56 301 ASP A CA 1
ATOM 2284 C C . ASP A 1 301 ? -7.435 -6.965 -17.988 1.00 90.56 301 ASP A C 1
ATOM 2286 O O . ASP A 1 301 ? -8.432 -6.833 -18.702 1.00 90.56 301 ASP A O 1
ATOM 2290 N N . THR A 1 302 ? -7.566 -7.247 -16.687 1.00 85.69 302 THR A N 1
ATOM 2291 C CA . THR A 1 302 ? -8.885 -7.269 -16.029 1.00 85.69 302 THR A CA 1
ATOM 2292 C C . THR A 1 302 ? -9.471 -5.866 -15.863 1.00 85.69 302 THR A C 1
ATOM 2294 O O . THR A 1 302 ? -10.691 -5.723 -15.751 1.00 85.69 302 THR A O 1
ATOM 2297 N N . GLN A 1 303 ? -8.622 -4.835 -15.880 1.00 79.81 303 GLN A N 1
ATOM 2298 C CA . GLN A 1 303 ? -8.992 -3.423 -15.892 1.00 79.81 303 GLN A CA 1
ATOM 2299 C C . GLN A 1 303 ? -8.151 -2.685 -16.942 1.00 79.81 303 GLN A C 1
ATOM 2301 O O . GLN A 1 303 ? -6.925 -2.718 -16.863 1.00 79.81 303 GLN A O 1
ATOM 2306 N N . PRO A 1 304 ? -8.752 -1.995 -17.925 1.00 78.38 304 PRO A N 1
ATOM 2307 C CA . PRO A 1 304 ? -7.969 -1.216 -18.874 1.00 78.38 304 PRO A CA 1
ATOM 2308 C C . PRO A 1 304 ? -7.352 0.006 -18.181 1.00 78.38 304 PRO A C 1
ATOM 2310 O O . PRO A 1 304 ? -8.036 0.744 -17.469 1.00 78.38 304 PRO A O 1
ATOM 2313 N N . PHE A 1 305 ? -6.076 0.277 -18.448 1.00 80.62 305 PHE A N 1
ATOM 2314 C CA . PHE A 1 305 ? -5.418 1.510 -18.019 1.00 80.62 305 PHE A CA 1
ATOM 2315 C C . PHE A 1 305 ? -5.547 2.539 -19.142 1.00 80.62 305 PHE A C 1
ATOM 2317 O O . PHE A 1 305 ? -5.253 2.230 -20.289 1.00 80.62 305 PHE A O 1
ATOM 2324 N N . GLN A 1 306 ? -6.100 3.721 -18.848 1.00 82.38 306 GLN A N 1
ATOM 2325 C CA . GLN A 1 306 ? -6.420 4.767 -19.839 1.00 82.38 306 GLN A CA 1
ATOM 2326 C C . GLN A 1 306 ? -7.108 4.250 -21.129 1.00 82.38 306 GLN A C 1
ATOM 2328 O O . GLN A 1 306 ? -6.926 4.807 -22.212 1.00 82.38 306 GLN A O 1
ATOM 2333 N N . ASN A 1 307 ? -7.965 3.228 -21.005 1.00 84.31 307 ASN A N 1
ATOM 2334 C CA . ASN A 1 307 ? -8.673 2.557 -22.108 1.00 84.31 307 ASN A CA 1
ATOM 2335 C C . ASN A 1 307 ? -7.798 1.706 -23.052 1.00 84.31 307 ASN A C 1
ATOM 2337 O O . ASN A 1 307 ? -8.209 1.457 -24.186 1.00 84.31 307 ASN A O 1
ATOM 2341 N N . ALA A 1 308 ? -6.635 1.239 -22.599 1.00 88.69 308 ALA A N 1
ATOM 2342 C CA . ALA A 1 308 ? -5.763 0.338 -23.347 1.00 88.69 308 ALA A CA 1
ATOM 2343 C C . ALA A 1 308 ? -5.329 -0.887 -22.518 1.00 88.69 308 ALA A C 1
ATOM 2345 O O . ALA A 1 308 ? -5.423 -0.891 -21.286 1.00 88.69 308 ALA A O 1
ATOM 2346 N N . ASP A 1 309 ? -4.892 -1.931 -23.224 1.00 92.88 309 ASP A N 1
ATOM 2347 C CA . ASP A 1 309 ? -4.419 -3.206 -22.677 1.00 92.88 309 ASP A CA 1
ATOM 2348 C C . ASP A 1 309 ? -2.880 -3.268 -22.615 1.00 92.88 309 ASP A C 1
ATOM 2350 O O . ASP A 1 309 ? -2.163 -2.395 -23.117 1.00 92.88 309 ASP A O 1
ATOM 2354 N N . VAL A 1 310 ? -2.345 -4.320 -21.994 1.00 94.25 310 VAL A N 1
ATOM 2355 C CA . VAL A 1 310 ? -0.900 -4.560 -21.878 1.00 94.25 310 VAL A CA 1
ATOM 2356 C C . VAL A 1 310 ? -0.228 -4.632 -23.249 1.00 94.25 310 VAL A C 1
ATOM 2358 O O . VAL A 1 310 ? 0.914 -4.191 -23.389 1.00 94.25 310 VAL A O 1
ATOM 2361 N N . ALA A 1 311 ? -0.898 -5.195 -24.260 1.00 95.44 311 ALA A N 1
ATOM 2362 C CA . ALA A 1 311 ? -0.326 -5.359 -25.594 1.00 95.44 311 ALA A CA 1
ATOM 2363 C C . ALA A 1 311 ? -0.042 -4.001 -26.247 1.00 95.44 311 ALA A C 1
ATOM 2365 O O . ALA A 1 311 ? 1.079 -3.777 -26.706 1.00 95.44 311 ALA A O 1
ATOM 2366 N N . PHE A 1 312 ? -1.004 -3.077 -26.189 1.00 95.12 312 PHE A N 1
ATOM 2367 C CA . PHE A 1 312 ? -0.849 -1.709 -26.675 1.00 95.12 312 PHE A CA 1
ATOM 2368 C C . PHE A 1 312 ? 0.352 -1.003 -26.032 1.00 95.12 312 PHE A C 1
ATOM 2370 O O . PHE A 1 312 ? 1.208 -0.447 -26.725 1.00 95.12 312 PHE A O 1
ATOM 2377 N N . TYR A 1 313 ? 0.452 -1.047 -24.701 1.00 95.25 313 TYR A N 1
ATOM 2378 C CA . TYR A 1 313 ? 1.536 -0.369 -23.992 1.00 95.25 313 TYR A CA 1
ATOM 2379 C C . TYR A 1 313 ? 2.901 -1.020 -24.217 1.00 95.25 313 TYR A C 1
ATOM 2381 O O . TYR A 1 313 ? 3.911 -0.324 -24.336 1.00 95.25 313 TYR A O 1
ATOM 2389 N N . ARG A 1 314 ? 2.942 -2.351 -24.328 1.00 96.44 314 ARG A N 1
ATOM 2390 C CA . ARG A 1 314 ? 4.161 -3.090 -24.663 1.00 96.44 314 ARG A CA 1
ATOM 2391 C C . ARG A 1 314 ? 4.682 -2.721 -26.048 1.00 96.44 314 ARG A C 1
ATOM 2393 O O . ARG A 1 314 ? 5.885 -2.526 -26.191 1.00 96.44 314 ARG A O 1
ATOM 2400 N N . GLU A 1 315 ? 3.812 -2.658 -27.056 1.00 96.75 315 GLU A N 1
ATOM 2401 C CA . GLU A 1 315 ? 4.200 -2.272 -28.419 1.00 96.75 315 GLU A CA 1
ATOM 2402 C C . GLU A 1 315 ? 4.799 -0.866 -28.429 1.00 96.75 315 GLU A C 1
ATOM 2404 O O . GLU A 1 315 ? 5.917 -0.676 -28.906 1.00 96.75 315 GLU A O 1
ATOM 2409 N N . ARG A 1 316 ? 4.127 0.088 -27.778 1.00 96.25 316 ARG A N 1
ATOM 2410 C CA . ARG A 1 316 ? 4.618 1.463 -27.643 1.00 96.25 316 ARG A CA 1
ATOM 2411 C C . ARG A 1 316 ? 5.968 1.542 -26.921 1.00 96.25 316 ARG A C 1
ATOM 2413 O O . ARG A 1 316 ? 6.863 2.252 -27.371 1.00 96.25 316 ARG A O 1
ATOM 2420 N N . ALA A 1 317 ? 6.142 0.807 -25.821 1.00 97.12 317 ALA A N 1
ATOM 2421 C CA . ALA A 1 317 ? 7.414 0.767 -25.101 1.00 97.12 317 ALA A CA 1
ATOM 2422 C C . ALA A 1 317 ? 8.537 0.148 -25.950 1.00 97.12 317 ALA A C 1
ATOM 2424 O O . ALA A 1 317 ? 9.668 0.630 -25.923 1.00 97.12 317 ALA A O 1
ATOM 2425 N N . ALA A 1 318 ? 8.234 -0.893 -26.731 1.00 97.56 318 ALA A N 1
ATOM 2426 C CA . ALA A 1 318 ? 9.197 -1.509 -27.636 1.00 97.56 318 ALA A CA 1
ATOM 2427 C C . ALA A 1 318 ? 9.635 -0.542 -28.746 1.00 97.56 318 ALA A C 1
ATOM 2429 O O . ALA A 1 318 ? 10.828 -0.459 -29.032 1.00 97.56 318 ALA A O 1
ATOM 2430 N N . GLU A 1 319 ? 8.698 0.205 -29.336 1.00 97.44 319 GLU A N 1
ATOM 2431 C CA . GLU A 1 319 ? 8.993 1.228 -30.345 1.00 97.44 319 GLU A CA 1
ATOM 2432 C C . GLU A 1 319 ? 9.928 2.314 -29.797 1.00 97.44 319 GLU A C 1
ATOM 2434 O O . GLU A 1 319 ? 10.958 2.587 -30.416 1.00 97.44 319 GLU A O 1
ATOM 2439 N N . SER A 1 320 ? 9.627 2.870 -28.616 1.00 97.31 320 SER A N 1
ATOM 2440 C CA . SER A 1 320 ? 10.479 3.874 -27.961 1.00 97.31 320 SER A CA 1
ATOM 2441 C C . SER A 1 320 ? 11.879 3.331 -27.651 1.00 97.31 320 SER A C 1
ATOM 2443 O O . SER A 1 320 ? 12.884 3.926 -28.034 1.00 97.31 320 SER A O 1
ATOM 2445 N N . LEU A 1 321 ? 11.987 2.147 -27.039 1.00 97.31 321 LEU A N 1
ATOM 2446 C CA . LEU A 1 321 ? 13.302 1.579 -26.720 1.00 97.31 321 LEU A CA 1
ATOM 2447 C C . LEU A 1 321 ? 14.134 1.297 -27.983 1.00 97.31 321 LEU A C 1
ATOM 2449 O O . LEU A 1 321 ? 15.352 1.476 -27.981 1.00 97.31 321 LEU A O 1
ATOM 2453 N N . GLN A 1 322 ? 13.495 0.877 -29.079 1.00 95.75 322 GLN A N 1
ATOM 2454 C CA . GLN A 1 322 ? 14.174 0.645 -30.357 1.00 95.75 322 GLN A CA 1
ATOM 2455 C C . GLN A 1 322 ? 14.610 1.947 -31.038 1.00 95.75 322 GLN A C 1
ATOM 2457 O O . GLN A 1 322 ? 15.672 1.964 -31.674 1.00 95.75 322 GLN A O 1
ATOM 2462 N N . SER A 1 323 ? 13.844 3.033 -30.891 1.00 96.50 323 SER A N 1
ATOM 2463 C CA . SER A 1 323 ? 14.211 4.359 -31.402 1.00 96.50 323 SER A CA 1
ATOM 2464 C C . SER A 1 323 ? 15.305 5.045 -30.573 1.00 96.50 323 SER A C 1
ATOM 2466 O O . SER A 1 323 ? 15.935 5.977 -31.073 1.00 96.50 323 SER A O 1
ATOM 2468 N N . GLY A 1 324 ? 15.616 4.528 -29.380 1.00 96.19 324 GLY A N 1
ATOM 2469 C CA . GLY A 1 324 ? 16.581 5.125 -28.452 1.00 96.19 324 GLY A CA 1
ATOM 2470 C C . GLY A 1 324 ? 15.943 6.157 -27.520 1.00 96.19 324 GLY A C 1
ATOM 2471 O O . GLY A 1 324 ? 16.630 7.058 -27.049 1.00 96.19 324 GLY A O 1
ATOM 2472 N N . GLU A 1 325 ? 14.641 6.033 -27.266 1.00 97.06 325 GLU A N 1
ATOM 2473 C CA . GLU A 1 325 ? 13.867 6.880 -26.363 1.00 97.06 325 GLU A CA 1
ATOM 2474 C C . GLU A 1 325 ? 13.399 6.079 -25.141 1.00 97.06 325 GLU A C 1
ATOM 2476 O O . GLU A 1 325 ? 12.986 4.920 -25.247 1.00 97.06 325 GLU A O 1
ATOM 2481 N N . TRP A 1 326 ? 13.433 6.700 -23.962 1.00 97.00 326 TRP A N 1
ATOM 2482 C CA . TRP A 1 326 ? 12.897 6.102 -22.742 1.00 97.00 326 TRP A CA 1
ATOM 2483 C C . TRP A 1 326 ? 11.356 6.139 -22.756 1.00 97.00 326 TRP A C 1
ATOM 2485 O O . TRP A 1 326 ? 10.775 7.212 -22.939 1.00 97.00 326 TRP A O 1
ATOM 2495 N N . PRO A 1 327 ? 10.662 4.994 -22.591 1.00 96.06 327 PRO A N 1
ATOM 2496 C CA . PRO A 1 327 ? 9.205 4.977 -22.484 1.00 96.06 327 PRO A CA 1
ATOM 2497 C C . PRO A 1 327 ? 8.695 5.649 -21.200 1.00 96.06 327 PRO A C 1
ATOM 2499 O O . PRO A 1 327 ? 9.343 5.604 -20.161 1.00 96.06 327 PRO A O 1
ATOM 2502 N N . SER A 1 328 ? 7.477 6.190 -21.252 1.00 90.44 328 SER A N 1
ATOM 2503 C CA . SER A 1 328 ? 6.736 6.639 -20.063 1.00 90.44 328 SER A CA 1
ATOM 2504 C C . SER A 1 328 ? 6.052 5.460 -19.361 1.00 90.44 328 SER A C 1
ATOM 2506 O O . SER A 1 328 ? 5.553 4.547 -20.024 1.00 90.44 328 SER A O 1
ATOM 2508 N N . LEU A 1 329 ? 5.982 5.501 -18.026 1.00 89.25 329 L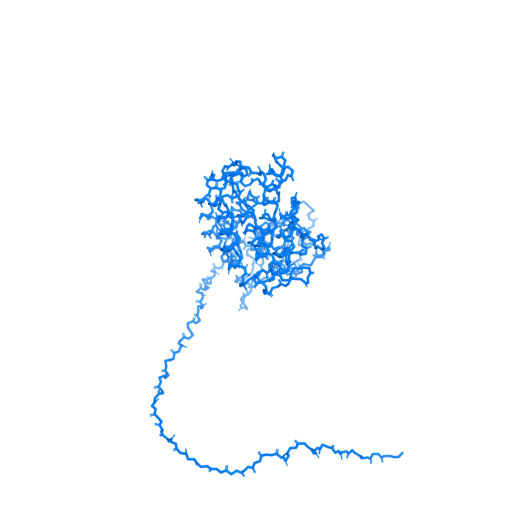EU A N 1
ATOM 2509 C CA . LEU A 1 329 ? 5.171 4.579 -17.216 1.00 89.25 329 LEU A CA 1
ATOM 2510 C C . LEU A 1 329 ? 3.685 4.988 -17.125 1.00 89.25 329 LEU A C 1
ATOM 2512 O O . LEU A 1 329 ? 2.875 4.198 -16.629 1.00 89.25 329 LEU A O 1
ATOM 2516 N N . LEU A 1 330 ? 3.339 6.201 -17.576 1.00 81.00 330 LEU A N 1
ATOM 2517 C CA . LEU A 1 330 ? 1.978 6.755 -17.671 1.00 81.00 330 LEU A CA 1
ATOM 2518 C C . LEU A 1 330 ? 1.553 7.006 -19.116 1.00 81.00 330 LEU A C 1
ATOM 2520 O O . LEU A 1 330 ? 2.425 7.377 -19.940 1.00 81.00 330 LEU A O 1
#

Organism: NCBI:txid47960

Sequence (330 aa):
MAIIAGRLGDWLREWIGRPVARHATRVARLAAGGTLLLAAGLVNATNLEVGEKVFVPMFEPNPELDGYAVGFVEELHDDGTVTLRINEVETGKGKTLSGTCHPSGGTPLSGARIVSDDPDALEVEQRLPADQVLTYRRGSQLYLERENLSIAYLKYLGSGMGMTPDRFDVAIRRAENAGLPRMVTAMEIGKMQVESTQGRGFPVPASRALEKAAPMLDAVAAKLESHPEAVETAARMLGGTTPQHRDDPLAAVIVRLHEILDEQLGELEQKSADPREVSGFSVDELLAIYTGWFRVITANDTQPFQNADVAFYRERAAESLQSGEWPSLL

Foldseek 3Di:
DDDDDDDDDDPPDPDDDDDDDDDDDDDDDDPPPPPPPPPPVPLPQAPADAQAKWKQWQADLQLQQTKIWIFGFHDADPVQKTKTWTFDIGGRPPDDLDPPDDDDCPGQSNPWAFPDPDPVTTITIHIGRSSSMGRPVVNVVLSVLSVLLNVLLVCLLPLLAQNFLVVLVSSLVSCVVNVNVLSNLLSVLSSLQCVQLVCRSHDDALLSSLPRLLVSLQVLLLSCLVPQVLLVLLLCVVVVNDDDLRRRSNSSSLVSSLVVNVVSVVSQCVVPVFLCPGPNDHLVSLLSNLLSLQSNSCSQVPRARVNHHSVVRSVVCSVQNVVRHHDDSD

Radius of gyration: 28.42 Å; chains: 1; bounding box: 88×68×73 Å

Secondary structure (DSSP, 8-state):
---------SSS-S-----------------------------------TT-EEEEEE--SSGGG-EEEEEEEEEE-TTSEEEEEEEEEEPPTT--SS--SSS-TTSTTTTPEE----TTS--EEEEEEGGG-EEHHHHHHHHHHHHHHHHHHHHHHTT-TT--HHHHHHHHHHHHHTT-HHHHHHHHHHHHHHHHTSSTTS---HHHHTTTHHHHHHHHHHHHTT-HHHHHHHHHHHTT-SS-TTS-HHHHHHHHHHHHHHHHHHHHHTT-SSGGG-TT--HHHHHHHHHHHHHHHTTTTTS-BTTB-HHHHHHHHHHHHHHT-PPP--

pLDDT: mean 79.84, std 22.69, range [26.03, 98.56]